Protein AF-A0A9Q3YVF1-F1 (afdb_monomer)

Radius of gyration: 18.0 Å; Cα contacts (8 Å, |Δi|>4): 227; chains: 1; bounding box: 47×36×44 Å

Structure (mmCIF, N/CA/C/O backbone):
data_AF-A0A9Q3YVF1-F1
#
_entry.id   AF-A0A9Q3YVF1-F1
#
loop_
_atom_site.group_PDB
_atom_site.id
_atom_site.type_symbol
_atom_site.label_atom_id
_atom_site.label_alt_id
_atom_site.label_comp_id
_atom_site.label_asym_id
_atom_site.label_entity_id
_atom_site.label_seq_id
_atom_site.pdbx_PDB_ins_code
_atom_site.Cartn_x
_atom_site.Cartn_y
_atom_site.Cartn_z
_atom_site.occupancy
_atom_site.B_iso_or_equiv
_atom_site.auth_seq_id
_atom_site.auth_comp_id
_atom_site.auth_asym_id
_atom_site.auth_atom_id
_atom_site.pdbx_PDB_model_num
ATOM 1 N N . MET A 1 1 ? -9.656 6.750 -13.464 1.00 47.88 1 MET A N 1
ATOM 2 C CA . MET A 1 1 ? -8.958 6.726 -12.159 1.00 47.88 1 MET A CA 1
ATOM 3 C C . MET A 1 1 ? -8.550 5.313 -11.719 1.00 47.88 1 MET A C 1
ATOM 5 O O . MET A 1 1 ? -7.384 5.134 -11.415 1.00 47.88 1 MET A O 1
ATOM 9 N N . LEU A 1 2 ? -9.418 4.290 -11.802 1.00 53.75 2 LEU A N 1
ATOM 10 C CA . LEU A 1 2 ? -9.109 2.882 -11.436 1.00 53.75 2 LEU A CA 1
ATOM 11 C C . LEU A 1 2 ? -7.993 2.180 -12.251 1.00 53.75 2 LEU A C 1
ATOM 13 O O . LEU A 1 2 ? -7.533 1.104 -11.882 1.00 53.75 2 LEU A O 1
ATOM 17 N N . LEU A 1 3 ? -7.571 2.750 -13.385 1.00 57.75 3 LEU A N 1
ATOM 18 C CA . LEU A 1 3 ? -6.577 2.145 -14.286 1.00 57.75 3 LEU A CA 1
ATOM 19 C C . LEU A 1 3 ? -5.124 2.506 -13.940 1.00 57.75 3 LEU A C 1
ATOM 21 O O . LEU A 1 3 ? -4.210 1.862 -14.460 1.00 57.75 3 LEU A O 1
ATOM 25 N N . CYS A 1 4 ? -4.912 3.530 -13.112 1.00 61.62 4 CYS A N 1
ATOM 26 C CA . CYS A 1 4 ? -3.592 4.087 -12.830 1.00 61.62 4 CYS A CA 1
ATOM 27 C C . CYS A 1 4 ? -3.058 3.589 -11.482 1.00 61.62 4 CYS A C 1
ATOM 29 O O . CYS A 1 4 ? -3.829 3.271 -10.578 1.00 61.62 4 CYS A O 1
ATOM 31 N N . CYS A 1 5 ? -1.732 3.536 -11.350 1.00 67.50 5 CYS A N 1
ATOM 32 C CA . CYS A 1 5 ? -1.112 3.442 -10.035 1.00 67.50 5 CYS A CA 1
ATOM 33 C C . CYS A 1 5 ? -1.395 4.723 -9.235 1.00 67.50 5 CYS A C 1
ATOM 35 O O . CYS A 1 5 ? -1.589 5.790 -9.821 1.00 67.50 5 CYS A O 1
ATOM 37 N N . THR A 1 6 ? -1.402 4.622 -7.911 1.00 64.69 6 THR A N 1
ATOM 38 C CA . THR A 1 6 ? -1.817 5.712 -7.007 1.00 64.69 6 THR A CA 1
ATOM 39 C C . THR A 1 6 ? -0.670 6.369 -6.245 1.00 64.69 6 THR A C 1
ATOM 41 O O . THR A 1 6 ? -0.909 7.067 -5.269 1.00 64.69 6 THR A O 1
ATOM 44 N N . GLY A 1 7 ? 0.567 6.227 -6.726 1.00 62.28 7 GLY A N 1
ATOM 45 C CA . GLY A 1 7 ? 1.550 7.288 -6.507 1.00 62.28 7 GLY A CA 1
ATOM 46 C C . GLY A 1 7 ? 2.804 6.994 -5.683 1.00 62.28 7 GLY A C 1
ATOM 47 O O . GLY A 1 7 ? 3.672 7.856 -5.608 1.00 62.28 7 GLY A O 1
ATOM 48 N N . ASP A 1 8 ? 3.005 5.797 -5.127 1.00 75.38 8 ASP A N 1
ATOM 49 C CA . ASP A 1 8 ? 4.320 5.503 -4.534 1.00 75.38 8 ASP A CA 1
ATOM 50 C C . ASP A 1 8 ? 5.350 5.105 -5.614 1.00 75.38 8 ASP A C 1
ATOM 52 O O . ASP A 1 8 ? 5.113 4.214 -6.434 1.00 75.38 8 ASP A O 1
ATOM 56 N N . THR A 1 9 ? 6.502 5.781 -5.603 1.00 89.62 9 THR A N 1
ATOM 57 C CA . THR A 1 9 ? 7.688 5.533 -6.446 1.00 89.62 9 THR A CA 1
ATOM 58 C C . THR A 1 9 ? 9.000 5.607 -5.640 1.00 89.62 9 THR A C 1
ATOM 60 O O . THR A 1 9 ? 10.093 5.740 -6.207 1.00 89.62 9 THR A O 1
ATOM 63 N N . LEU A 1 10 ? 8.920 5.554 -4.306 1.00 88.38 10 LEU A N 1
ATOM 64 C CA . LEU A 1 10 ? 10.061 5.676 -3.401 1.00 88.38 10 LEU A CA 1
ATOM 65 C C . LEU A 1 10 ? 11.006 4.480 -3.532 1.00 88.38 10 LEU A C 1
ATOM 67 O O . LEU A 1 10 ? 10.577 3.336 -3.603 1.00 88.38 10 LEU A O 1
ATOM 71 N N . ASP A 1 11 ? 12.308 4.739 -3.527 1.00 89.31 11 ASP A N 1
ATOM 72 C CA . ASP A 1 11 ? 13.338 3.700 -3.442 1.00 89.31 11 ASP A CA 1
ATOM 73 C C . ASP A 1 11 ? 14.102 3.850 -2.125 1.00 89.31 11 ASP A C 1
ATOM 75 O O . ASP A 1 11 ? 13.992 4.876 -1.447 1.00 89.31 11 ASP A O 1
ATOM 79 N N . SER A 1 12 ? 14.910 2.845 -1.784 1.00 89.25 12 SER A N 1
ATOM 80 C CA . SER A 1 12 ? 15.945 2.975 -0.753 1.00 89.25 12 SER A CA 1
ATOM 81 C C . SER A 1 12 ? 16.766 4.261 -0.966 1.00 89.25 12 SER A C 1
ATOM 83 O O . SER A 1 12 ? 17.133 4.548 -2.108 1.00 89.25 12 SER A O 1
ATOM 85 N N . PRO A 1 13 ? 17.075 5.036 0.090 1.00 90.81 13 PRO A N 1
ATOM 86 C CA . PRO A 1 13 ? 16.869 4.735 1.515 1.00 90.81 13 PRO A CA 1
ATOM 87 C C . PRO A 1 13 ? 15.469 5.074 2.058 1.00 90.81 13 PRO A C 1
ATOM 89 O O . PRO A 1 13 ? 15.162 4.747 3.198 1.00 90.81 13 PRO A O 1
ATOM 92 N N . ASN A 1 14 ? 14.596 5.685 1.255 1.00 88.38 14 ASN A N 1
ATOM 93 C CA . ASN A 1 14 ? 13.282 6.174 1.697 1.00 88.38 14 ASN A CA 1
ATOM 94 C C . ASN A 1 14 ? 12.184 5.095 1.683 1.00 88.38 14 ASN A C 1
ATOM 96 O O . ASN A 1 14 ? 11.026 5.386 1.977 1.00 88.38 14 ASN A O 1
ATOM 100 N N . ARG A 1 15 ? 12.533 3.849 1.343 1.00 89.06 15 ARG A N 1
ATOM 101 C CA . ARG A 1 15 ? 11.631 2.694 1.343 1.00 89.06 15 ARG A CA 1
ATOM 102 C C . ARG A 1 15 ? 12.297 1.484 1.992 1.00 89.06 15 ARG A C 1
ATOM 104 O O . ARG A 1 15 ? 13.342 1.024 1.539 1.00 89.06 15 ARG A O 1
ATOM 111 N N . ASN A 1 16 ? 11.628 0.926 3.000 1.00 91.38 16 ASN A N 1
ATOM 112 C CA . ASN A 1 16 ? 12.048 -0.301 3.684 1.00 91.38 16 ASN A CA 1
ATOM 113 C C . ASN A 1 16 ? 11.287 -1.549 3.212 1.00 91.38 16 ASN A C 1
ATOM 115 O O . ASN A 1 16 ? 11.798 -2.662 3.340 1.00 91.38 16 ASN A O 1
ATOM 119 N N . ALA A 1 17 ? 10.085 -1.369 2.664 1.00 92.00 17 ALA A N 1
ATOM 120 C CA . ALA A 1 17 ? 9.252 -2.448 2.155 1.00 92.00 17 ALA A CA 1
ATOM 121 C C . ALA A 1 17 ? 9.786 -3.008 0.828 1.00 92.00 17 ALA A C 1
ATOM 123 O O . ALA A 1 17 ? 10.310 -2.272 -0.014 1.00 92.00 17 ALA A O 1
ATOM 124 N N . PHE A 1 18 ? 9.599 -4.311 0.610 1.00 94.62 18 PHE A N 1
ATOM 125 C CA . PHE A 1 18 ? 9.916 -4.934 -0.675 1.00 94.62 18 PHE A CA 1
ATOM 126 C C . PHE A 1 18 ? 9.092 -4.302 -1.816 1.00 94.62 18 PHE A C 1
ATOM 128 O O . PHE A 1 18 ? 7.950 -3.906 -1.596 1.00 94.62 18 PHE A O 1
ATOM 135 N N . PRO A 1 19 ? 9.621 -4.234 -3.046 1.00 95.81 19 PRO A N 1
ATOM 136 C CA . PRO A 1 19 ? 11.047 -4.223 -3.357 1.00 95.81 19 PRO A CA 1
ATOM 137 C C . PRO A 1 19 ? 11.630 -2.846 -3.007 1.00 95.81 19 PRO A C 1
ATOM 139 O O . PRO A 1 19 ? 11.033 -1.827 -3.331 1.00 95.81 19 PRO A O 1
ATOM 142 N N . LYS A 1 20 ? 12.799 -2.760 -2.386 1.00 95.88 20 LYS A N 1
ATOM 143 C CA . LYS A 1 20 ? 13.466 -1.490 -2.057 1.00 95.88 20 LYS A CA 1
ATOM 144 C C . LYS A 1 20 ? 14.072 -0.814 -3.286 1.00 95.88 20 LYS A C 1
ATOM 146 O O . LYS A 1 20 ? 14.233 0.403 -3.301 1.00 95.88 20 LYS A O 1
ATOM 151 N N . THR A 1 21 ? 14.409 -1.597 -4.311 1.00 96.00 21 THR A N 1
ATOM 152 C CA . THR A 1 21 ? 15.006 -1.140 -5.576 1.00 96.00 21 THR A CA 1
ATOM 153 C C . THR A 1 21 ? 14.474 -1.953 -6.759 1.00 96.00 21 THR A C 1
ATOM 155 O O . THR A 1 21 ? 13.883 -3.019 -6.577 1.00 96.00 21 THR A O 1
ATOM 158 N N . LYS A 1 22 ? 14.723 -1.488 -7.992 1.00 96.75 22 LYS A N 1
ATOM 159 C CA . LYS A 1 22 ? 14.475 -2.281 -9.209 1.00 96.75 22 LYS A CA 1
ATOM 160 C C . LYS A 1 22 ? 15.229 -3.610 -9.180 1.00 96.75 22 LYS A C 1
ATOM 162 O O . LYS A 1 22 ? 14.641 -4.634 -9.497 1.00 96.75 22 LYS A O 1
ATOM 167 N N . THR A 1 23 ? 16.503 -3.601 -8.793 1.00 97.69 23 THR A N 1
ATOM 168 C CA . THR A 1 23 ? 17.335 -4.812 -8.748 1.00 97.69 23 THR A CA 1
ATOM 169 C C . THR A 1 23 ? 16.727 -5.876 -7.839 1.00 97.69 23 THR A C 1
ATOM 171 O O . THR A 1 23 ? 16.646 -7.034 -8.233 1.00 97.69 23 THR A O 1
ATOM 174 N N . GLU A 1 24 ? 16.220 -5.481 -6.666 1.00 97.50 24 GLU A N 1
ATOM 175 C CA . GLU A 1 24 ? 15.548 -6.419 -5.762 1.00 97.50 24 GLU A CA 1
ATOM 176 C C . GLU A 1 24 ? 14.274 -6.997 -6.390 1.00 97.50 24 GLU A C 1
ATOM 178 O O . GLU A 1 24 ? 14.051 -8.203 -6.306 1.00 97.50 24 GLU A O 1
ATOM 183 N N . LEU A 1 25 ? 13.472 -6.174 -7.080 1.00 97.81 25 LEU A N 1
ATOM 184 C CA . LEU A 1 25 ? 12.301 -6.674 -7.802 1.00 97.81 25 LEU A CA 1
ATOM 185 C C . LEU A 1 25 ? 12.706 -7.689 -8.873 1.00 97.81 25 LEU A C 1
ATOM 187 O O . LEU A 1 25 ? 12.145 -8.775 -8.905 1.00 97.81 25 LEU A O 1
ATOM 191 N N . LEU A 1 26 ? 13.691 -7.360 -9.714 1.00 98.25 26 LEU A N 1
ATOM 192 C CA . LEU A 1 26 ? 14.139 -8.224 -10.811 1.00 98.25 26 LEU A CA 1
ATOM 193 C C . LEU A 1 26 ? 14.727 -9.558 -10.333 1.00 98.25 26 LEU A C 1
ATOM 195 O O . LEU A 1 26 ? 14.666 -10.536 -11.070 1.00 98.25 26 LEU A O 1
ATOM 199 N N . SER A 1 27 ? 15.269 -9.603 -9.114 1.00 97.88 27 SER A N 1
ATOM 200 C CA . SER A 1 27 ? 15.778 -10.836 -8.500 1.00 97.88 27 SER A CA 1
ATOM 201 C C . SER A 1 27 ? 14.678 -11.784 -8.001 1.00 97.88 27 SER A C 1
ATOM 203 O O . SER A 1 27 ? 14.955 -12.944 -7.705 1.00 97.88 27 SER A O 1
ATOM 205 N N . TYR A 1 28 ? 13.434 -11.308 -7.896 1.00 97.69 28 TYR A N 1
ATOM 206 C CA . TYR A 1 28 ? 12.301 -12.107 -7.438 1.00 97.69 28 TYR A CA 1
ATOM 207 C C . TYR A 1 28 ? 11.631 -12.841 -8.615 1.00 97.69 28 TYR A C 1
ATOM 209 O O . TYR A 1 28 ? 11.608 -12.303 -9.729 1.00 97.69 28 TYR A O 1
ATOM 217 N N . PRO A 1 29 ? 11.046 -14.041 -8.411 1.00 98.25 29 PRO A N 1
ATOM 218 C C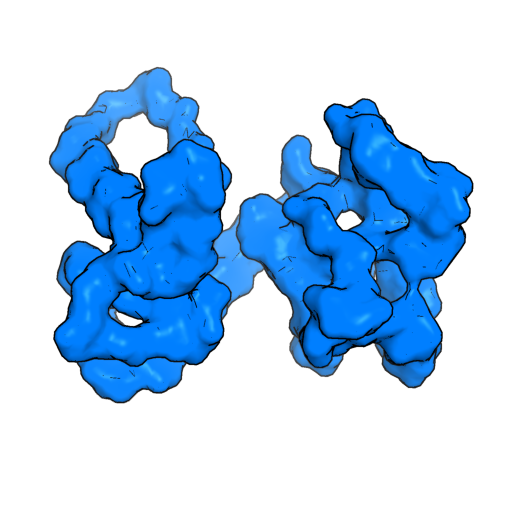A . PRO A 1 29 ? 10.273 -14.721 -9.447 1.00 98.25 29 PRO A CA 1
ATOM 219 C C . PRO A 1 29 ? 9.238 -13.797 -10.096 1.00 98.25 29 PRO A C 1
ATOM 221 O O . PRO A 1 29 ? 8.522 -13.070 -9.410 1.00 98.25 29 PRO A O 1
ATOM 224 N N . GLN A 1 30 ? 9.188 -13.800 -11.432 1.00 98.31 30 GLN A N 1
ATOM 225 C CA . GLN A 1 30 ? 8.309 -12.932 -12.237 1.00 98.31 30 GLN A CA 1
ATOM 226 C C . GLN A 1 30 ? 8.547 -11.420 -12.034 1.00 98.31 30 GLN A C 1
ATOM 228 O O . GLN A 1 30 ? 7.764 -10.582 -12.480 1.00 98.31 30 GLN A O 1
ATOM 233 N N . GLY A 1 31 ? 9.672 -11.046 -11.420 1.00 98.06 31 GLY A N 1
ATOM 234 C CA . GLY A 1 31 ? 10.045 -9.667 -11.136 1.00 98.06 31 GLY A CA 1
ATOM 235 C C . GLY A 1 31 ? 10.223 -8.801 -12.378 1.00 98.06 31 GLY A C 1
ATOM 236 O O . GLY A 1 31 ? 9.839 -7.633 -12.377 1.00 98.06 31 GLY A O 1
ATOM 237 N N . ASN A 1 32 ? 10.750 -9.372 -13.465 1.00 98.31 32 ASN A N 1
ATOM 238 C CA . ASN A 1 32 ? 10.874 -8.663 -14.739 1.00 98.31 32 ASN A CA 1
ATOM 239 C C . ASN A 1 32 ? 9.505 -8.289 -15.328 1.00 98.31 32 ASN A C 1
ATOM 241 O O . ASN A 1 32 ? 9.291 -7.143 -15.718 1.00 98.31 32 ASN A O 1
ATOM 245 N N . GLU A 1 33 ? 8.560 -9.231 -15.336 1.00 98.31 33 GLU A N 1
ATOM 246 C CA . GLU A 1 33 ? 7.187 -8.988 -15.793 1.00 98.31 33 GLU A CA 1
ATOM 247 C C . GLU A 1 33 ? 6.511 -7.914 -14.932 1.00 98.31 33 GLU A C 1
ATOM 249 O O . GLU A 1 33 ? 5.954 -6.940 -15.448 1.00 98.31 33 GLU A O 1
ATOM 254 N N . MET A 1 34 ? 6.651 -8.033 -13.611 1.00 97.19 34 MET A N 1
ATOM 255 C CA . MET A 1 34 ? 6.124 -7.052 -12.672 1.00 97.19 34 MET A CA 1
ATOM 256 C C . MET A 1 34 ? 6.741 -5.663 -12.875 1.00 97.19 34 MET A C 1
ATOM 258 O O . MET A 1 34 ? 6.024 -4.664 -12.853 1.00 97.19 34 MET A O 1
ATOM 262 N N . PHE A 1 35 ? 8.048 -5.569 -13.127 1.00 97.44 35 PHE A N 1
ATOM 263 C CA . PHE A 1 35 ? 8.705 -4.293 -13.405 1.00 97.44 35 PHE A CA 1
ATOM 264 C C . PHE A 1 35 ? 8.127 -3.620 -14.656 1.00 97.44 35 PHE A C 1
ATOM 266 O O . PHE A 1 35 ? 7.834 -2.425 -14.618 1.00 97.44 35 PHE A O 1
ATOM 273 N N . LEU A 1 36 ? 7.904 -4.367 -15.742 1.00 97.19 36 LEU A N 1
ATOM 274 C CA . LEU A 1 36 ? 7.305 -3.827 -16.968 1.00 97.19 36 LEU A CA 1
ATOM 275 C C . LEU A 1 36 ? 5.888 -3.297 -16.717 1.00 97.19 36 LEU A C 1
ATOM 277 O O . LEU A 1 36 ? 5.555 -2.184 -17.131 1.00 97.19 36 LEU A O 1
ATOM 281 N N . ILE A 1 37 ? 5.078 -4.054 -15.976 1.00 95.19 37 ILE A N 1
ATOM 282 C CA . ILE A 1 37 ? 3.732 -3.645 -15.566 1.00 95.19 37 ILE A CA 1
ATOM 283 C C . ILE A 1 37 ? 3.777 -2.361 -14.725 1.00 95.19 37 ILE A C 1
ATOM 285 O O . ILE A 1 37 ? 3.039 -1.411 -14.995 1.00 95.19 37 ILE A O 1
ATOM 289 N N . ALA A 1 38 ? 4.663 -2.312 -13.732 1.00 94.56 38 ALA A N 1
ATOM 290 C CA . ALA A 1 38 ? 4.825 -1.183 -12.825 1.00 94.56 38 ALA A CA 1
ATOM 291 C C . ALA A 1 38 ? 5.333 0.081 -13.534 1.00 94.56 38 ALA A C 1
ATOM 293 O O . ALA A 1 38 ? 4.944 1.207 -13.205 1.00 94.56 38 ALA A O 1
ATOM 294 N N . ARG A 1 39 ? 6.209 -0.104 -14.523 1.00 95.19 39 ARG A N 1
ATOM 295 C CA . ARG A 1 39 ? 6.770 0.960 -15.352 1.00 95.19 39 ARG A CA 1
ATOM 296 C C . ARG A 1 39 ? 5.727 1.541 -16.302 1.00 95.19 39 ARG A C 1
ATOM 298 O O . ARG A 1 39 ? 5.643 2.759 -16.446 1.00 95.19 39 ARG A O 1
ATOM 305 N N . GLU A 1 40 ? 4.898 0.691 -16.897 1.00 93.56 40 GLU A N 1
ATOM 306 C CA . GLU A 1 40 ? 3.766 1.119 -17.720 1.00 93.56 40 GLU A CA 1
ATOM 307 C C . GLU A 1 40 ? 2.691 1.820 -16.874 1.00 93.56 40 GLU A C 1
ATOM 309 O O . GLU A 1 40 ? 2.100 2.810 -17.303 1.00 93.56 40 GLU A O 1
ATOM 314 N N . ALA A 1 41 ? 2.460 1.379 -15.636 1.00 91.94 41 ALA A N 1
ATOM 315 C CA . ALA A 1 41 ? 1.572 2.088 -14.719 1.00 91.94 41 ALA A CA 1
ATOM 316 C C . ALA A 1 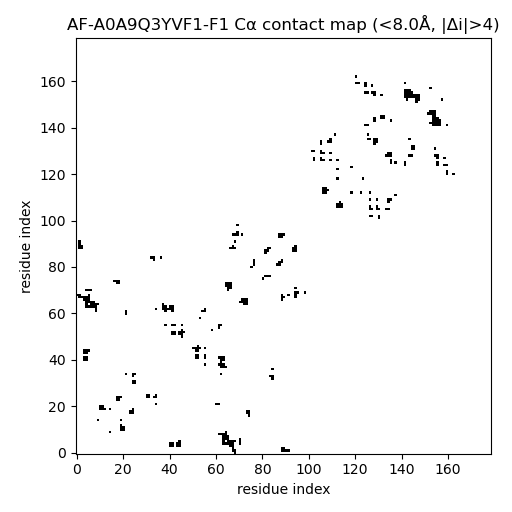41 ? 2.079 3.516 -14.421 1.00 91.94 41 ALA A C 1
ATOM 318 O O . ALA A 1 41 ? 1.283 4.457 -14.444 1.00 91.94 41 ALA A O 1
ATOM 319 N N . LEU A 1 42 ? 3.398 3.688 -14.248 1.00 92.69 42 LEU A N 1
ATOM 320 C CA . LEU A 1 42 ? 4.035 4.996 -14.037 1.00 92.69 42 LEU A CA 1
ATOM 321 C C . LEU A 1 42 ? 3.872 5.916 -15.248 1.00 92.69 42 LEU A C 1
ATOM 323 O O . LEU A 1 42 ? 3.496 7.079 -15.109 1.00 92.69 42 LEU A O 1
ATOM 327 N N . LYS A 1 43 ? 4.075 5.372 -16.450 1.00 92.56 43 LYS A N 1
ATOM 328 C CA . LYS A 1 43 ? 3.807 6.083 -17.703 1.00 92.56 43 LYS A CA 1
ATOM 329 C C . LYS A 1 43 ? 2.364 6.585 -17.774 1.00 92.56 43 LYS A C 1
ATOM 331 O O . LYS A 1 43 ? 2.113 7.713 -18.190 1.00 92.56 43 LYS A O 1
ATOM 336 N N . ASN A 1 44 ? 1.407 5.745 -17.380 1.00 89.94 44 ASN A N 1
ATOM 337 C CA . ASN A 1 44 ? -0.016 6.053 -17.492 1.00 89.94 44 ASN A CA 1
ATOM 338 C C . ASN A 1 44 ? -0.485 7.120 -16.500 1.00 89.94 44 ASN A C 1
ATOM 340 O O . ASN A 1 44 ? -1.283 7.971 -16.891 1.00 89.94 44 ASN A O 1
ATOM 344 N N . VAL A 1 45 ? 0.017 7.127 -15.261 1.00 87.50 45 VAL A N 1
ATOM 345 C CA . VAL A 1 45 ? -0.276 8.228 -14.325 1.00 87.50 45 VAL A CA 1
ATOM 346 C C . VAL A 1 45 ? 0.401 9.533 -14.765 1.00 87.50 45 VAL A C 1
ATOM 348 O O . VAL A 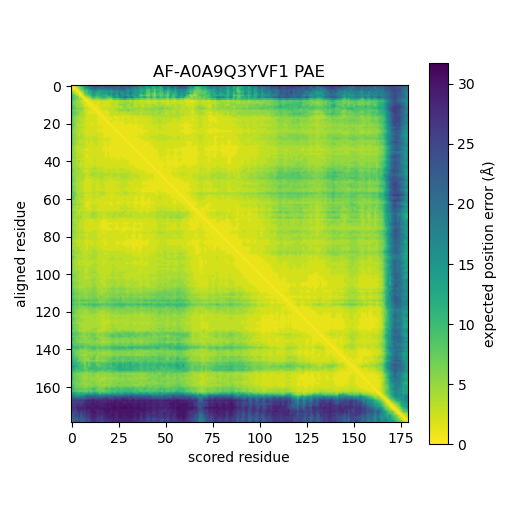1 45 ? -0.199 10.598 -14.644 1.00 87.50 45 VAL A O 1
ATOM 351 N N . GLY A 1 46 ? 1.569 9.452 -15.416 1.00 89.75 46 GLY A N 1
ATOM 352 C CA . GLY A 1 46 ? 2.259 10.602 -16.013 1.00 89.75 46 GLY A CA 1
ATOM 353 C C . GLY A 1 46 ? 1.472 11.344 -17.104 1.00 89.75 46 GLY A C 1
ATOM 354 O O . GLY A 1 46 ? 1.841 12.451 -17.480 1.00 89.75 46 GLY A O 1
ATOM 355 N N . LYS A 1 47 ? 0.365 10.778 -17.604 1.00 89.50 47 LYS A N 1
ATOM 356 C CA . LYS A 1 4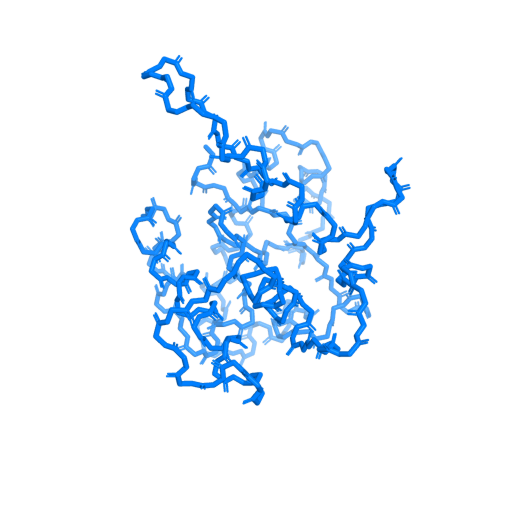7 ? -0.571 11.486 -18.499 1.00 89.50 47 LYS A CA 1
ATOM 357 C C . LYS A 1 47 ? -1.348 12.598 -17.786 1.00 89.50 47 LYS A C 1
ATOM 359 O O . LYS A 1 47 ? -1.823 13.510 -18.450 1.00 89.50 47 LYS A O 1
ATOM 364 N N . TRP A 1 48 ? -1.489 12.502 -16.465 1.00 88.62 48 TRP A N 1
ATOM 365 C CA . TRP A 1 48 ? -2.310 13.398 -15.644 1.00 88.62 48 TRP A CA 1
ATOM 366 C C . TRP A 1 48 ? -1.487 14.209 -14.643 1.00 88.62 48 TRP A C 1
ATOM 368 O O . TRP A 1 48 ? -1.957 15.234 -14.164 1.00 88.62 48 TRP A O 1
ATOM 378 N N . ASP A 1 49 ? -0.268 13.763 -14.337 1.00 87.81 49 ASP A N 1
ATOM 379 C CA . ASP A 1 49 ? 0.605 14.403 -13.360 1.00 87.81 49 ASP A CA 1
ATOM 380 C C . ASP A 1 49 ? 2.033 14.534 -13.914 1.00 87.81 49 ASP A C 1
ATOM 382 O O . ASP A 1 49 ? 2.713 13.551 -14.240 1.00 87.81 49 ASP A O 1
ATOM 386 N N . SER A 1 50 ? 2.489 15.783 -14.026 1.00 92.06 50 SER A N 1
ATOM 387 C CA . SER A 1 50 ? 3.787 16.137 -14.602 1.00 92.06 50 SER A CA 1
ATOM 388 C C . SER A 1 50 ? 4.969 15.623 -13.776 1.00 92.06 50 SER A C 1
ATOM 390 O O . SER A 1 50 ? 6.015 15.321 -14.354 1.00 92.06 50 SER A O 1
ATOM 392 N N . THR A 1 51 ? 4.810 15.446 -12.462 1.00 90.88 51 THR A N 1
ATOM 393 C CA . THR A 1 51 ? 5.837 14.879 -11.578 1.00 90.88 51 THR A CA 1
ATOM 394 C C . THR A 1 51 ? 6.099 13.427 -11.953 1.00 90.88 51 THR A C 1
ATOM 396 O O . THR A 1 51 ? 7.244 13.039 -12.198 1.00 90.88 51 THR A O 1
ATOM 399 N N . TYR A 1 52 ? 5.043 12.622 -12.095 1.00 91.12 52 TYR A N 1
ATOM 400 C CA . TYR A 1 52 ? 5.197 11.227 -12.517 1.00 91.12 52 TYR A CA 1
ATOM 401 C C . TYR A 1 52 ? 5.661 11.109 -13.961 1.00 91.12 52 TYR A C 1
ATOM 403 O O . TYR A 1 52 ? 6.445 10.210 -14.270 1.00 91.12 52 TYR A O 1
ATOM 411 N N . LYS A 1 53 ? 5.240 12.028 -14.839 1.00 93.50 53 LYS A N 1
ATOM 412 C CA . LYS A 1 53 ? 5.760 12.087 -16.207 1.00 93.50 53 LYS A CA 1
ATOM 413 C C . LYS A 1 53 ? 7.276 12.270 -16.209 1.00 93.50 53 LYS A C 1
ATOM 415 O O . LYS A 1 53 ? 7.980 11.513 -16.866 1.00 93.50 53 LYS A O 1
ATOM 420 N N . GLN A 1 54 ? 7.788 13.227 -15.435 1.00 95.69 54 GLN A N 1
ATOM 421 C CA . GLN A 1 54 ? 9.227 13.464 -15.328 1.00 95.69 54 GLN A CA 1
ATOM 422 C C . GLN A 1 54 ? 9.963 12.270 -14.714 1.00 95.69 54 GLN A C 1
ATOM 424 O O . GLN A 1 54 ? 11.040 11.915 -15.192 1.00 95.69 54 GLN A O 1
ATOM 429 N N . LEU A 1 55 ? 9.389 11.622 -13.693 1.00 93.75 55 LEU A N 1
ATOM 430 C CA . LEU A 1 55 ? 9.944 10.389 -13.127 1.00 93.75 55 LEU A CA 1
ATOM 431 C C . LEU A 1 55 ? 10.005 9.264 -14.165 1.00 93.75 55 LEU A C 1
ATOM 433 O O . LEU A 1 55 ? 10.990 8.526 -14.206 1.00 93.75 55 LEU A O 1
ATOM 437 N N . TYR A 1 56 ? 8.981 9.138 -15.011 1.00 94.50 56 TYR A N 1
ATOM 438 C CA . TYR A 1 56 ? 9.009 8.212 -16.131 1.00 94.50 56 TYR A CA 1
ATOM 439 C C . TYR A 1 56 ? 10.116 8.594 -17.120 1.00 94.50 56 TYR A C 1
ATOM 441 O O . TYR A 1 56 ? 11.029 7.808 -17.331 1.00 94.50 56 TYR A O 1
ATOM 449 N N . ASP A 1 57 ? 10.109 9.803 -17.668 1.00 96.56 57 ASP A N 1
ATOM 450 C CA . ASP A 1 57 ? 11.025 10.181 -18.750 1.00 96.56 57 ASP A CA 1
ATOM 451 C C . ASP A 1 57 ? 12.506 10.157 -18.326 1.00 96.56 57 ASP A C 1
ATOM 453 O O . ASP A 1 57 ? 13.360 9.711 -19.088 1.00 96.56 57 ASP A O 1
ATOM 457 N N . LYS A 1 58 ? 12.822 10.621 -17.108 1.00 97.00 58 LYS A N 1
ATOM 458 C CA . LYS A 1 58 ? 14.211 10.847 -16.668 1.00 97.00 58 LYS A CA 1
ATOM 459 C C . LYS A 1 58 ? 14.828 9.673 -15.913 1.00 97.00 58 LYS A C 1
ATOM 461 O O . LYS A 1 58 ? 16.046 9.540 -15.897 1.00 97.00 58 LYS A O 1
ATOM 466 N N . ASN A 1 59 ? 14.013 8.827 -15.277 1.00 95.75 59 ASN A N 1
ATOM 467 C CA . ASN A 1 59 ? 14.511 7.781 -14.382 1.00 95.75 59 ASN A CA 1
ATOM 468 C C . ASN A 1 59 ? 14.047 6.385 -14.833 1.00 95.75 59 ASN A C 1
ATOM 470 O O . ASN A 1 59 ? 12.972 5.931 -14.425 1.00 95.75 59 ASN A O 1
ATOM 474 N N . PRO A 1 60 ? 14.857 5.639 -15.612 1.00 95.56 60 PRO A N 1
ATOM 475 C CA . PRO A 1 60 ? 14.485 4.316 -16.129 1.00 95.56 60 PRO A CA 1
ATOM 476 C C . PRO A 1 60 ? 14.322 3.248 -15.043 1.00 95.56 60 PRO A C 1
ATOM 478 O O . PRO A 1 60 ? 13.731 2.198 -15.292 1.00 95.56 60 PRO A O 1
ATOM 481 N N . ASN A 1 61 ? 14.830 3.507 -13.838 1.00 95.56 61 ASN A N 1
ATOM 482 C CA . ASN A 1 61 ? 14.711 2.607 -12.696 1.00 95.56 61 ASN A CA 1
ATOM 483 C C . ASN A 1 61 ? 13.491 2.894 -11.815 1.00 95.56 61 ASN A C 1
ATOM 485 O O . ASN A 1 61 ? 13.222 2.100 -10.921 1.00 95.56 61 ASN A O 1
ATOM 489 N N . LYS A 1 62 ? 12.745 3.980 -12.066 1.00 94.69 62 LYS A N 1
ATOM 490 C CA . LYS A 1 62 ? 11.526 4.314 -11.318 1.00 94.69 62 LYS A CA 1
ATOM 491 C C . LYS A 1 62 ? 10.314 3.570 -11.867 1.00 94.69 62 LYS A C 1
ATOM 493 O O . LYS A 1 62 ? 10.138 3.457 -13.080 1.00 94.69 62 LYS A O 1
ATOM 498 N N . PHE A 1 63 ? 9.458 3.096 -10.973 1.00 94.94 63 PHE A N 1
ATOM 499 C CA . PHE A 1 63 ? 8.230 2.367 -11.290 1.00 94.94 63 PHE A CA 1
ATOM 500 C C . PHE A 1 63 ? 7.205 2.549 -10.165 1.00 94.94 63 PHE A C 1
ATOM 502 O O . PHE A 1 63 ? 7.574 2.950 -9.061 1.00 94.94 63 PHE A O 1
ATOM 509 N N . CYS A 1 64 ? 5.925 2.285 -10.444 1.00 93.25 64 CYS A N 1
ATOM 510 C CA . CYS A 1 64 ? 4.885 2.414 -9.425 1.00 93.25 64 CYS A CA 1
ATOM 511 C C . CYS A 1 64 ? 4.881 1.264 -8.422 1.00 93.25 64 CYS A C 1
ATOM 513 O O . CYS A 1 64 ? 5.158 0.108 -8.753 1.00 93.25 64 CYS A O 1
ATOM 515 N N . ARG A 1 65 ? 4.472 1.590 -7.198 1.00 92.62 65 ARG A N 1
ATOM 516 C CA . ARG A 1 65 ? 4.455 0.667 -6.063 1.00 92.62 65 ARG A CA 1
ATOM 517 C C . ARG A 1 65 ? 3.074 0.512 -5.431 1.00 92.62 65 ARG A C 1
ATOM 519 O O . ARG A 1 65 ? 2.822 -0.539 -4.870 1.00 92.62 65 ARG A O 1
ATOM 526 N N . GLY A 1 66 ? 2.175 1.484 -5.579 1.00 90.94 66 GLY A N 1
ATOM 527 C CA . GLY A 1 66 ? 0.781 1.390 -5.119 1.00 90.94 66 GLY A CA 1
ATOM 528 C C . GLY A 1 66 ? -0.204 1.164 -6.267 1.00 90.94 66 GLY A C 1
ATOM 529 O O . GLY A 1 66 ? -0.110 1.837 -7.299 1.00 90.94 66 GLY A O 1
ATOM 530 N N . TYR A 1 67 ? -1.149 0.238 -6.093 1.00 89.75 67 TYR A N 1
ATOM 531 C CA . TYR A 1 67 ? -2.088 -0.184 -7.138 1.00 89.75 67 TYR A CA 1
ATOM 532 C C . TYR A 1 67 ? -3.549 -0.106 -6.683 1.00 89.75 67 TYR A C 1
ATOM 534 O O . TYR A 1 67 ? -3.893 -0.501 -5.571 1.00 89.75 67 TYR A O 1
ATOM 542 N N . GLY A 1 68 ? -4.425 0.353 -7.582 1.00 86.75 68 GLY A N 1
ATOM 543 C CA . GLY A 1 68 ? -5.867 0.426 -7.336 1.00 86.75 68 GLY A CA 1
ATOM 544 C C . GLY A 1 68 ? -6.274 1.577 -6.424 1.00 86.75 68 GLY A C 1
ATOM 545 O O . GLY A 1 68 ? -5.442 2.316 -5.911 1.00 86.75 68 GLY A O 1
ATOM 546 N N . ILE A 1 69 ? -7.582 1.729 -6.218 1.00 84.56 69 ILE A N 1
ATOM 547 C CA . ILE A 1 69 ? -8.154 2.871 -5.485 1.00 84.56 69 ILE A CA 1
ATOM 548 C C . ILE A 1 69 ? -7.696 2.958 -4.018 1.00 84.56 69 ILE A C 1
ATOM 550 O O . ILE A 1 69 ? -7.634 4.051 -3.469 1.00 84.56 69 ILE A O 1
ATOM 554 N N . PHE A 1 70 ? -7.318 1.830 -3.410 1.00 85.69 70 PHE A N 1
ATOM 555 C CA . PHE A 1 70 ? -6.865 1.758 -2.015 1.00 85.69 70 PHE A CA 1
ATOM 556 C C . PHE A 1 70 ? -5.341 1.641 -1.866 1.00 85.69 70 PHE A C 1
ATOM 558 O O . PHE A 1 70 ? -4.857 1.356 -0.778 1.00 85.69 70 PHE A O 1
ATOM 565 N N . GLN A 1 71 ? -4.586 1.882 -2.944 1.00 86.56 71 GLN A N 1
ATOM 566 C CA . GLN A 1 71 ? -3.120 1.874 -2.953 1.00 86.56 71 GLN A CA 1
ATOM 567 C C . GLN A 1 71 ? -2.475 0.575 -2.435 1.00 86.56 71 GLN A C 1
ATOM 569 O O . GLN A 1 71 ? -1.519 0.622 -1.665 1.00 86.56 71 GLN A O 1
ATOM 574 N N . TYR A 1 72 ? -2.955 -0.589 -2.878 1.00 90.31 72 TYR A N 1
ATOM 575 C CA . TYR A 1 72 ? -2.388 -1.870 -2.456 1.00 90.31 72 TYR A CA 1
ATOM 576 C C . TYR A 1 72 ? -0.903 -1.959 -2.847 1.00 90.31 72 TYR A C 1
ATOM 578 O O . TYR A 1 72 ? -0.555 -1.857 -4.030 1.00 90.31 72 TYR A O 1
ATOM 586 N N . ASP A 1 73 ? -0.028 -2.074 -1.844 1.00 92.25 73 ASP A N 1
ATOM 587 C CA . ASP A 1 73 ? 1.415 -1.880 -2.001 1.00 92.25 73 ASP A CA 1
ATOM 588 C C . ASP A 1 73 ? 2.117 -3.117 -2.592 1.00 92.25 73 ASP A C 1
ATOM 590 O O . ASP A 1 73 ? 1.824 -4.268 -2.258 1.00 92.25 73 ASP A O 1
ATOM 594 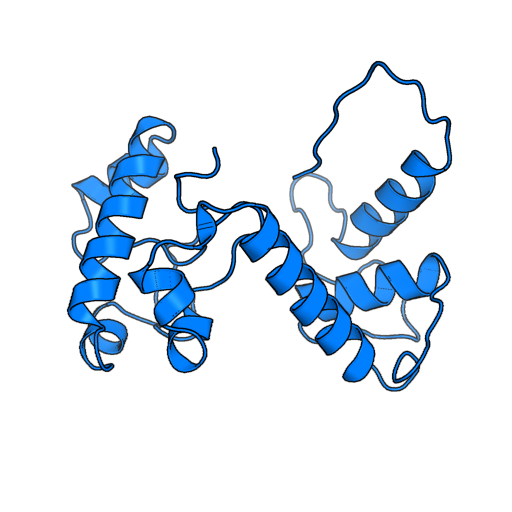N N . LEU A 1 74 ? 3.105 -2.881 -3.457 1.00 94.56 74 LEU A N 1
ATOM 595 C CA . LEU A 1 74 ? 3.873 -3.901 -4.170 1.00 94.56 74 LEU A CA 1
ATOM 596 C C . LEU A 1 74 ? 4.641 -4.861 -3.249 1.00 94.56 74 LEU A C 1
ATOM 598 O O . LEU A 1 74 ? 5.053 -5.932 -3.693 1.00 94.56 74 LEU A O 1
ATOM 602 N N . GLN A 1 75 ? 4.812 -4.543 -1.967 1.00 94.81 75 GLN A N 1
ATOM 603 C CA . GLN A 1 75 ? 5.341 -5.483 -0.979 1.00 94.81 75 GLN A CA 1
ATOM 604 C C . GLN A 1 75 ? 4.558 -6.798 -0.958 1.00 94.81 75 GLN A C 1
ATOM 606 O O . GLN A 1 75 ? 5.148 -7.862 -0.758 1.00 94.81 75 GLN A O 1
ATOM 611 N N . HIS A 1 76 ? 3.254 -6.738 -1.243 1.00 95.12 76 HIS A N 1
ATOM 612 C CA . HIS A 1 76 ? 2.377 -7.900 -1.294 1.00 95.12 76 HIS A CA 1
ATOM 613 C C . HIS A 1 76 ? 2.580 -8.757 -2.543 1.00 95.12 76 HIS A C 1
ATOM 615 O O . HIS A 1 76 ? 2.018 -9.844 -2.618 1.00 95.12 76 HIS A O 1
ATOM 621 N N . PHE A 1 77 ? 3.430 -8.355 -3.495 1.00 96.81 77 PHE A N 1
ATOM 622 C CA . PHE A 1 77 ? 3.793 -9.200 -4.636 1.00 96.81 77 PHE A CA 1
ATOM 623 C C . PHE A 1 77 ? 4.383 -10.547 -4.197 1.00 96.81 77 PHE A C 1
ATOM 625 O O . PHE A 1 77 ? 4.177 -11.555 -4.863 1.00 96.81 77 PHE A O 1
ATOM 632 N N . LYS A 1 78 ? 5.042 -10.585 -3.029 1.00 96.38 78 LYS A N 1
ATOM 633 C CA . LYS A 1 78 ? 5.576 -11.821 -2.439 1.00 96.38 78 LYS A CA 1
ATOM 634 C C . LYS A 1 78 ? 4.503 -12.839 -2.049 1.00 96.38 78 LYS A C 1
ATOM 636 O O . LYS A 1 78 ? 4.784 -14.030 -2.020 1.00 96.38 78 LYS A O 1
ATOM 641 N N . THR A 1 79 ? 3.301 -12.382 -1.703 1.00 95.88 79 THR A N 1
ATOM 642 C CA . THR A 1 79 ? 2.224 -13.236 -1.172 1.00 95.88 79 THR A CA 1
ATOM 643 C C . THR A 1 79 ? 0.995 -13.280 -2.073 1.00 95.88 79 THR A C 1
ATOM 645 O O . THR A 1 79 ? 0.176 -14.182 -1.947 1.00 95.88 79 THR A O 1
ATOM 648 N N . ASN A 1 80 ? 0.858 -12.325 -2.991 1.00 96.25 80 ASN A N 1
ATOM 649 C CA . ASN A 1 80 ? -0.263 -12.200 -3.910 1.00 96.25 80 ASN A CA 1
ATOM 650 C C . ASN A 1 80 ? 0.196 -11.685 -5.293 1.00 96.25 80 ASN A C 1
ATOM 652 O O . ASN A 1 80 ? -0.251 -10.629 -5.741 1.00 96.25 80 ASN A O 1
ATOM 656 N N . PRO A 1 81 ? 1.099 -12.395 -5.998 1.00 96.88 81 PRO A N 1
ATOM 657 C CA . PRO A 1 81 ? 1.633 -11.932 -7.282 1.00 96.88 81 PRO A CA 1
ATOM 658 C C . PRO A 1 81 ? 0.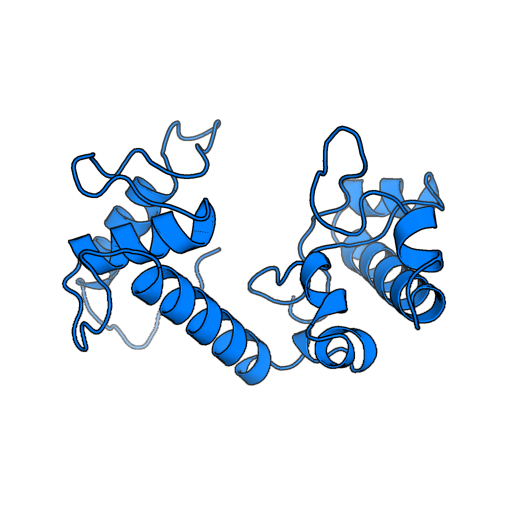549 -11.820 -8.361 1.00 96.88 81 PRO A C 1
ATOM 660 O O . PRO A 1 81 ? 0.563 -10.891 -9.167 1.00 96.88 81 PRO A O 1
ATOM 663 N N . ASN A 1 82 ? -0.441 -12.719 -8.343 1.00 96.56 82 ASN A N 1
ATOM 664 C CA . ASN A 1 82 ? -1.517 -12.755 -9.334 1.00 96.56 82 ASN A CA 1
ATOM 665 C C . ASN A 1 82 ? -2.362 -11.482 -9.356 1.00 96.56 82 ASN A C 1
ATOM 667 O O . ASN A 1 82 ? -2.758 -11.066 -10.445 1.00 96.56 82 ASN A O 1
ATOM 671 N N . TYR A 1 83 ? -2.592 -10.843 -8.203 1.00 94.69 83 TYR A N 1
ATOM 672 C CA . TYR A 1 83 ? -3.281 -9.554 -8.159 1.00 94.69 83 TYR A CA 1
ATOM 673 C C . TYR A 1 83 ? -2.597 -8.531 -9.068 1.00 94.69 83 TYR A C 1
ATOM 675 O O . TYR A 1 83 ? -3.255 -7.809 -9.823 1.00 94.69 83 TYR A O 1
ATOM 683 N N . PHE A 1 84 ? -1.263 -8.512 -9.046 1.00 94.88 84 PHE A N 1
ATOM 684 C CA . PHE A 1 84 ? -0.499 -7.554 -9.820 1.00 94.88 84 PHE A CA 1
ATOM 685 C C . PHE A 1 84 ? -0.341 -7.981 -11.285 1.00 94.88 84 PHE A C 1
ATOM 687 O O . PHE A 1 84 ? -0.627 -7.207 -12.198 1.00 94.88 84 PHE A O 1
ATOM 694 N N . LEU A 1 85 ? 0.057 -9.230 -11.534 1.00 96.88 85 LEU A N 1
ATOM 695 C CA . LEU A 1 85 ? 0.307 -9.719 -12.896 1.00 96.88 85 LEU A CA 1
ATOM 696 C C . LEU A 1 85 ? -0.965 -9.705 -13.753 1.00 96.88 85 LEU A C 1
ATOM 698 O O . LEU A 1 85 ? -0.939 -9.296 -14.913 1.00 96.88 85 LEU A O 1
ATOM 702 N N . LYS A 1 86 ? -2.112 -10.052 -13.155 1.00 96.00 86 LYS A N 1
ATOM 703 C CA . LYS A 1 86 ? -3.422 -10.031 -13.826 1.00 96.00 86 LYS A CA 1
ATOM 704 C C . LYS A 1 86 ? -4.104 -8.663 -13.782 1.00 96.00 86 LYS A C 1
ATOM 706 O O . LYS A 1 86 ? -5.215 -8.521 -14.289 1.00 96.00 86 LYS A O 1
ATOM 711 N N . LYS A 1 87 ? -3.449 -7.647 -13.210 1.00 93.81 87 LYS A N 1
ATOM 712 C CA . LYS A 1 87 ? -3.965 -6.275 -13.097 1.00 93.81 87 LYS A CA 1
ATOM 713 C C . LYS A 1 87 ? -5.330 -6.210 -12.397 1.00 93.81 87 LYS A C 1
ATOM 715 O O . LYS A 1 87 ? -6.191 -5.417 -12.783 1.00 93.81 87 LYS A O 1
ATOM 720 N N . GLU A 1 88 ? -5.532 -7.032 -11.365 1.00 93.94 88 GLU A N 1
ATOM 721 C CA . GLU A 1 88 ? -6.806 -7.141 -10.637 1.00 93.94 88 GLU A CA 1
ATOM 722 C C . GLU A 1 88 ? -7.192 -5.841 -9.916 1.00 93.94 88 GLU A C 1
ATOM 724 O O . GLU A 1 88 ? -8.365 -5.643 -9.613 1.00 93.94 88 GLU A O 1
ATOM 729 N N . TRP A 1 89 ? -6.258 -4.903 -9.724 1.00 90.94 89 TRP A N 1
ATOM 730 C CA . TRP A 1 89 ? -6.548 -3.562 -9.200 1.00 90.94 89 TRP A CA 1
ATOM 731 C C . TRP A 1 89 ? -7.514 -2.736 -10.063 1.00 90.94 89 TRP A C 1
ATOM 733 O O . TRP A 1 89 ? -8.000 -1.689 -9.638 1.00 90.94 89 TRP A O 1
ATOM 743 N N . ARG A 1 90 ? -7.786 -3.189 -11.292 1.00 89.75 90 ARG A N 1
ATOM 744 C CA . ARG A 1 90 ? -8.808 -2.614 -12.174 1.00 89.75 90 ARG A CA 1
ATOM 745 C C . ARG A 1 90 ? -10.226 -3.034 -11.784 1.00 89.75 90 ARG A C 1
ATOM 747 O O . ARG A 1 90 ? -11.181 -2.410 -12.234 1.00 89.75 90 ARG A O 1
ATOM 754 N N . ASN A 1 91 ? -10.364 -4.086 -10.981 1.00 91.25 91 ASN A N 1
ATOM 755 C CA . ASN A 1 91 ? -11.635 -4.579 -10.479 1.00 91.25 91 ASN A CA 1
ATOM 756 C C . ASN A 1 91 ? -11.887 -3.999 -9.077 1.00 91.25 91 ASN A C 1
ATOM 758 O O . ASN A 1 91 ? -11.142 -4.261 -8.130 1.00 91.25 91 ASN A O 1
ATOM 762 N N . PHE A 1 92 ? -12.954 -3.209 -8.949 1.00 88.62 92 PHE A N 1
ATOM 763 C CA . PHE A 1 92 ? -13.300 -2.542 -7.696 1.00 88.62 92 PHE A CA 1
ATOM 764 C C . PHE A 1 92 ? -13.631 -3.531 -6.572 1.00 88.62 92 PHE A C 1
ATOM 766 O O . PHE A 1 92 ? -13.139 -3.359 -5.461 1.00 88.62 92 PHE A O 1
ATOM 773 N N . GLU A 1 93 ? -14.394 -4.588 -6.854 1.00 91.62 93 GLU A N 1
ATOM 774 C CA . GLU A 1 93 ? -14.749 -5.608 -5.859 1.00 91.62 93 GLU A CA 1
ATOM 775 C C . GLU A 1 93 ? -13.503 -6.316 -5.322 1.00 91.62 93 GLU A C 1
ATOM 777 O O . GLU A 1 93 ? -13.374 -6.528 -4.118 1.00 91.62 93 GLU A O 1
ATOM 782 N N . LYS A 1 94 ? -12.532 -6.617 -6.194 1.00 92.25 94 LYS A N 1
ATOM 783 C CA . LYS A 1 94 ? -11.233 -7.176 -5.787 1.00 92.25 94 LYS A CA 1
ATOM 784 C C . LYS A 1 94 ? -10.472 -6.223 -4.867 1.00 92.25 94 LYS A C 1
ATOM 786 O O . LYS A 1 94 ? -9.934 -6.661 -3.854 1.00 92.25 94 LYS A O 1
ATOM 791 N N . CYS A 1 95 ? -10.453 -4.929 -5.192 1.00 91.25 95 CYS A N 1
ATOM 792 C CA . CYS A 1 95 ? -9.822 -3.910 -4.351 1.00 91.25 95 CYS A CA 1
ATOM 793 C C . CYS A 1 95 ? -10.509 -3.797 -2.987 1.00 91.25 95 CYS A C 1
ATOM 795 O O . CYS A 1 95 ? -9.834 -3.772 -1.962 1.00 91.25 95 CYS A O 1
ATOM 797 N N . LEU A 1 96 ? -11.842 -3.759 -2.975 1.00 91.00 96 LEU A N 1
ATOM 798 C CA . LEU A 1 96 ? -12.631 -3.664 -1.752 1.00 91.00 96 LEU A CA 1
ATOM 799 C C . LEU A 1 96 ? -12.423 -4.888 -0.858 1.00 91.00 96 LEU A C 1
ATOM 801 O O . LEU A 1 96 ? -12.197 -4.736 0.338 1.00 91.00 96 LEU A O 1
ATOM 805 N N . ASN A 1 97 ? -12.429 -6.089 -1.434 1.00 93.00 97 ASN A N 1
ATOM 806 C CA . ASN A 1 97 ? -12.198 -7.320 -0.685 1.00 93.00 97 ASN A CA 1
ATOM 807 C C . ASN A 1 97 ? -10.811 -7.347 -0.029 1.00 93.00 97 ASN A C 1
ATOM 809 O O . ASN A 1 97 ? -10.706 -7.736 1.132 1.00 93.00 97 ASN A O 1
ATOM 813 N N . LEU A 1 98 ? -9.760 -6.899 -0.727 1.00 92.62 98 LEU A N 1
ATOM 814 C CA . LEU A 1 98 ? -8.420 -6.796 -0.138 1.00 92.62 98 LEU A CA 1
ATOM 815 C C . LEU A 1 98 ? -8.370 -5.770 0.996 1.00 92.62 98 LEU A C 1
ATOM 817 O O . LEU A 1 98 ? -7.882 -6.097 2.075 1.00 92.62 98 LEU A O 1
ATOM 821 N N . LEU A 1 99 ? -8.946 -4.580 0.800 1.00 91.12 99 LEU A N 1
ATOM 822 C CA . LEU A 1 99 ? -9.030 -3.568 1.857 1.00 91.12 99 LEU A CA 1
ATOM 823 C C . LEU A 1 99 ? -9.729 -4.123 3.108 1.00 91.12 99 LEU A C 1
ATOM 825 O O . LEU A 1 99 ? -9.246 -3.947 4.227 1.00 91.12 99 LEU A O 1
ATOM 829 N N . LEU A 1 100 ? -10.861 -4.812 2.934 1.00 92.50 100 LEU A N 1
ATOM 830 C CA . LEU A 1 100 ? -11.591 -5.421 4.045 1.00 92.50 100 LEU A CA 1
ATOM 831 C C . LEU A 1 100 ? -10.743 -6.475 4.764 1.00 92.50 100 LEU A C 1
ATOM 833 O O . LEU A 1 100 ? -10.723 -6.496 5.993 1.00 92.50 100 LEU A O 1
ATOM 837 N N . GLN A 1 101 ? -10.001 -7.309 4.031 1.00 93.38 101 GLN A N 1
ATOM 838 C CA . GLN A 1 101 ? -9.079 -8.278 4.630 1.00 93.38 101 GLN A CA 1
ATOM 839 C C . GLN A 1 101 ? -7.965 -7.596 5.435 1.00 93.38 101 GLN A C 1
ATOM 841 O O . GLN A 1 101 ? -7.649 -8.050 6.535 1.00 93.38 101 GLN A O 1
ATOM 846 N N . GLU A 1 102 ? -7.401 -6.490 4.947 1.00 91.88 102 GLU A N 1
ATOM 847 C CA . GLU A 1 102 ? -6.367 -5.738 5.666 1.00 91.88 102 GLU A CA 1
ATOM 848 C C . GLU A 1 102 ? -6.906 -5.058 6.931 1.00 91.88 102 GLU A C 1
ATOM 850 O O . GLU A 1 102 ? -6.237 -5.069 7.971 1.00 91.88 102 GLU A O 1
ATOM 855 N N . LEU A 1 103 ? -8.129 -4.523 6.879 1.00 93.50 103 LEU A N 1
ATOM 856 C CA . LEU A 1 103 ? -8.825 -3.970 8.043 1.00 93.50 103 LEU A CA 1
ATOM 857 C C . LEU A 1 103 ? -9.149 -5.055 9.076 1.00 93.50 103 LEU A C 1
ATOM 859 O O . LEU A 1 103 ? -8.912 -4.854 10.267 1.00 93.50 103 LEU A O 1
ATOM 863 N N . ILE A 1 104 ? -9.618 -6.228 8.638 1.00 94.50 104 ILE A N 1
ATOM 864 C CA . ILE A 1 104 ? -9.841 -7.381 9.520 1.00 94.50 104 ILE A CA 1
ATOM 865 C C . ILE A 1 104 ? -8.514 -7.812 10.150 1.00 94.50 104 ILE A C 1
ATOM 867 O O . ILE A 1 104 ? -8.439 -7.974 11.365 1.00 94.50 104 ILE A O 1
ATOM 871 N N . ALA A 1 105 ? -7.437 -7.931 9.372 1.00 93.81 105 ALA A N 1
ATOM 872 C CA . ALA A 1 105 ? -6.117 -8.257 9.905 1.00 93.81 105 ALA A CA 1
ATOM 873 C C . ALA A 1 105 ? -5.627 -7.205 10.918 1.00 93.81 105 ALA A C 1
ATOM 875 O O . ALA A 1 105 ? -4.990 -7.559 11.912 1.00 93.81 105 ALA A O 1
ATOM 876 N N . ALA A 1 106 ? -5.939 -5.920 10.705 1.00 94.38 106 ALA A N 1
ATOM 877 C CA . ALA A 1 106 ? -5.638 -4.830 11.636 1.00 94.38 106 ALA A CA 1
ATOM 878 C C . ALA A 1 106 ? -6.414 -4.928 12.947 1.00 94.38 106 ALA A C 1
ATOM 880 O O . ALA A 1 106 ? -5.849 -4.742 14.030 1.00 94.38 106 ALA A O 1
ATOM 881 N N . GLN A 1 107 ? -7.687 -5.292 12.858 1.00 96.06 107 GLN A N 1
ATOM 882 C CA . GLN A 1 107 ? -8.505 -5.582 14.019 1.00 96.06 107 GLN A CA 1
ATOM 883 C C . GLN A 1 107 ? -7.951 -6.788 14.794 1.00 96.06 107 GLN A C 1
ATOM 885 O O . GLN A 1 107 ? -7.737 -6.696 16.001 1.00 96.06 107 GLN A O 1
ATOM 890 N N . GLN A 1 108 ? -7.664 -7.901 14.110 1.00 96.06 108 GLN A N 1
ATOM 891 C CA . GLN A 1 108 ? -7.226 -9.147 14.750 1.00 96.06 108 GLN A CA 1
ATOM 892 C C . GLN A 1 108 ? -5.860 -9.034 15.433 1.00 96.06 108 GLN A C 1
ATOM 894 O O . GLN A 1 108 ? -5.645 -9.653 16.476 1.00 96.06 108 GLN A O 1
ATOM 899 N N . ARG A 1 109 ? -4.943 -8.222 14.890 1.00 95.69 109 ARG A N 1
ATOM 900 C CA . ARG A 1 109 ? -3.645 -7.954 15.532 1.00 95.69 109 ARG A CA 1
ATOM 901 C C . ARG A 1 109 ? -3.731 -6.994 16.718 1.00 95.69 109 ARG A C 1
ATOM 903 O O . ARG A 1 109 ? -2.759 -6.873 17.454 1.00 95.69 109 ARG A O 1
ATOM 910 N N . THR A 1 110 ? -4.862 -6.316 16.913 1.00 96.50 110 THR A N 1
ATOM 911 C CA . THR A 1 110 ? -5.064 -5.384 18.028 1.00 96.50 110 THR A CA 1
ATOM 912 C C . THR A 1 110 ? -5.723 -6.128 19.196 1.00 96.50 110 THR A C 1
ATOM 914 O O . THR A 1 110 ? -6.913 -6.432 19.110 1.00 96.50 110 THR A O 1
ATOM 917 N N . PRO A 1 111 ? -5.023 -6.413 20.316 1.00 95.19 111 PRO A N 1
ATOM 918 C CA . PRO A 1 111 ? -5.516 -7.338 21.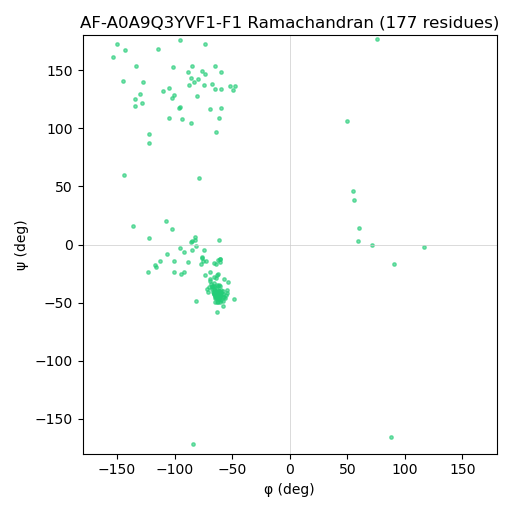346 1.00 95.19 111 PRO A CA 1
ATOM 919 C C . PRO A 1 111 ? -6.906 -7.007 21.903 1.00 95.19 111 PRO A C 1
ATOM 921 O O . PRO A 1 111 ? -7.721 -7.904 22.086 1.00 95.19 111 PRO A O 1
ATOM 924 N N . ARG A 1 112 ? -7.212 -5.718 22.110 1.00 96.38 112 ARG A N 1
ATOM 925 C CA . ARG A 1 112 ? -8.512 -5.254 22.638 1.00 96.38 112 ARG A CA 1
ATOM 926 C C . ARG A 1 112 ? -9.658 -5.277 21.611 1.00 96.38 112 ARG A C 1
ATOM 928 O O . ARG A 1 112 ? -10.814 -5.065 21.985 1.00 96.38 112 ARG A O 1
ATOM 935 N N . LEU A 1 113 ? -9.345 -5.485 20.331 1.00 96.12 113 LEU A N 1
ATOM 936 C CA . LEU A 1 113 ? -10.305 -5.533 19.220 1.00 96.12 113 LEU A CA 1
ATOM 937 C C . LEU A 1 113 ? -10.422 -6.930 18.594 1.00 96.12 113 LEU A C 1
ATOM 939 O O . LEU A 1 113 ? -11.366 -7.194 17.842 1.00 96.12 113 LEU A O 1
ATOM 943 N N . LYS A 1 114 ? -9.481 -7.824 18.910 1.00 96.62 114 LYS A N 1
ATOM 944 C CA . LYS A 1 114 ? -9.438 -9.201 18.426 1.00 96.62 114 LYS A CA 1
ATOM 945 C C . LYS A 1 114 ? -10.775 -9.904 18.669 1.00 96.62 114 LYS A C 1
ATOM 947 O O . LYS A 1 114 ? -11.364 -9.774 19.739 1.00 96.62 114 LYS A O 1
ATOM 952 N N . ASN A 1 115 ? -11.249 -10.643 17.667 1.00 93.81 115 ASN A N 1
ATOM 953 C CA . ASN A 1 115 ? -12.511 -11.399 17.680 1.00 93.81 115 ASN A CA 1
ATOM 954 C C . ASN A 1 115 ? -13.810 -10.599 17.914 1.00 93.81 115 ASN A C 1
ATOM 956 O O . ASN A 1 115 ? -14.879 -11.206 17.952 1.00 93.81 115 ASN A O 1
ATOM 960 N N . LYS A 1 116 ? -13.775 -9.266 18.039 1.00 94.31 116 LYS A N 1
ATOM 961 C CA . LYS A 1 116 ? -15.014 -8.479 18.110 1.00 94.31 116 LYS A CA 1
ATOM 962 C C . LYS A 1 116 ? -15.791 -8.572 16.798 1.00 94.31 116 LYS A C 1
ATOM 964 O O . LYS A 1 116 ? -15.232 -8.398 15.720 1.00 94.31 116 LYS A O 1
ATOM 969 N N . THR A 1 117 ? -17.091 -8.811 16.886 1.00 91.50 117 THR A N 1
ATOM 970 C CA . THR A 1 117 ? -17.981 -8.888 15.717 1.00 91.50 117 THR A CA 1
ATOM 971 C C . THR A 1 117 ? -18.620 -7.544 15.378 1.00 91.50 117 THR A C 1
ATOM 973 O O . THR A 1 117 ? -18.991 -7.307 14.233 1.00 91.50 117 THR A O 1
ATOM 976 N N . ILE A 1 118 ? -18.719 -6.642 16.358 1.00 92.69 118 ILE A N 1
ATOM 977 C CA . ILE A 1 118 ? -19.265 -5.293 16.209 1.00 92.69 118 ILE A CA 1
ATOM 978 C C . ILE A 1 118 ? -18.269 -4.314 16.825 1.00 92.69 118 ILE A C 1
ATOM 980 O O . ILE A 1 118 ? -17.833 -4.504 17.960 1.00 92.69 118 ILE A O 1
ATOM 984 N N . LEU A 1 119 ? -17.917 -3.275 16.066 1.00 93.12 119 LEU A N 1
ATOM 985 C CA . LEU A 1 119 ? -17.046 -2.190 16.513 1.00 93.12 119 LEU A CA 1
ATOM 986 C C . LEU A 1 119 ? -17.851 -0.898 16.660 1.00 93.12 119 LEU A C 1
ATOM 988 O O . LEU A 1 119 ? -18.573 -0.500 15.739 1.00 93.12 119 LEU A O 1
ATOM 992 N N . ASN A 1 120 ? -17.692 -0.209 17.786 1.00 93.62 120 ASN A N 1
ATOM 993 C CA . ASN A 1 120 ? -18.192 1.155 17.946 1.00 93.62 120 ASN A CA 1
ATOM 994 C C . ASN A 1 120 ? -17.325 2.164 17.160 1.00 93.62 120 ASN A C 1
ATOM 996 O O . ASN A 1 120 ? -16.280 1.818 16.608 1.00 93.62 120 ASN A O 1
ATOM 1000 N N . SER A 1 121 ? -17.748 3.430 17.083 1.00 93.06 121 SER A N 1
ATOM 1001 C CA . SER A 1 121 ? -17.045 4.455 16.293 1.00 93.06 121 SER A CA 1
ATOM 1002 C C . SER A 1 121 ? -15.584 4.652 16.709 1.00 93.06 121 SER A C 1
ATOM 1004 O O . SER A 1 121 ? -14.723 4.779 15.844 1.00 93.06 121 SER A O 1
ATOM 1006 N N . THR A 1 122 ? -15.282 4.625 18.009 1.00 95.06 122 THR A N 1
ATOM 1007 C CA . THR A 1 122 ? -13.909 4.742 18.527 1.00 95.06 122 THR A CA 1
ATOM 1008 C C . THR A 1 122 ? -13.057 3.547 18.106 1.00 95.06 122 THR A C 1
ATOM 1010 O O . THR A 1 122 ? -11.937 3.711 17.630 1.00 95.06 122 THR A O 1
ATOM 1013 N N . GLU A 1 123 ? -13.605 2.340 18.206 1.00 95.69 123 GLU A N 1
ATOM 1014 C CA . GLU A 1 123 ? -12.919 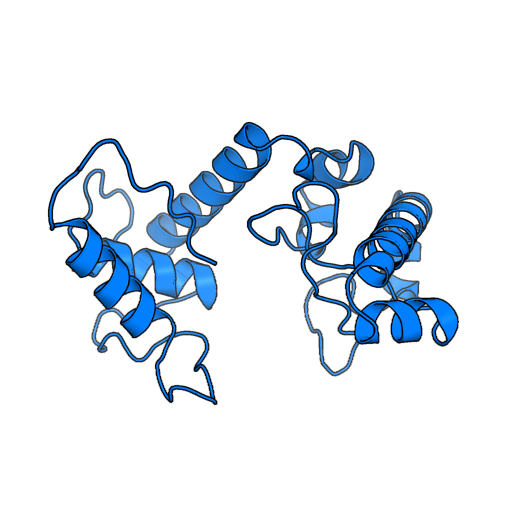1.112 17.803 1.00 95.69 123 GLU A CA 1
ATOM 1015 C C . GLU A 1 123 ? -12.676 1.054 16.291 1.00 95.69 123 GLU A C 1
ATOM 1017 O O . GLU A 1 123 ? -11.609 0.619 15.866 1.00 95.69 123 GLU A O 1
ATOM 1022 N N . LYS A 1 124 ? -13.609 1.561 15.473 1.00 95.50 124 LYS A N 1
ATOM 1023 C CA . LYS A 1 124 ? -13.410 1.717 14.022 1.00 95.50 124 LYS A CA 1
ATOM 1024 C C . LYS A 1 124 ? -12.236 2.650 13.711 1.00 95.50 124 LYS A C 1
ATOM 1026 O O . LYS A 1 124 ? -11.414 2.316 12.860 1.00 95.50 124 LYS A O 1
ATOM 1031 N N . VAL A 1 125 ? -12.121 3.781 14.417 1.00 96.25 125 VAL A N 1
ATOM 1032 C CA . VAL A 1 125 ? -10.974 4.699 14.270 1.00 96.25 125 VAL A CA 1
ATOM 1033 C C . VAL A 1 125 ? -9.671 3.998 14.655 1.00 96.25 125 VAL A C 1
ATOM 1035 O O . VAL A 1 125 ? -8.694 4.079 13.914 1.00 96.25 125 VAL A O 1
ATOM 1038 N N . PHE A 1 126 ? -9.646 3.262 15.768 1.00 97.19 126 PHE A N 1
ATOM 1039 C CA . PHE A 1 126 ? -8.449 2.530 16.184 1.00 97.19 126 PHE A CA 1
ATOM 1040 C C . PHE A 1 126 ? -8.060 1.402 15.222 1.00 97.19 126 PHE A C 1
ATOM 1042 O O . PHE A 1 126 ? -6.872 1.255 14.932 1.00 97.19 126 PHE A O 1
ATOM 1049 N N . THR A 1 127 ? -9.021 0.670 14.651 1.00 96.38 127 THR A N 1
ATOM 1050 C CA . THR A 1 127 ? -8.754 -0.288 13.565 1.00 96.38 127 THR A CA 1
ATOM 1051 C C . THR A 1 127 ? -8.143 0.408 12.349 1.00 96.38 127 THR A C 1
ATOM 1053 O O . THR A 1 127 ? -7.160 -0.086 11.799 1.00 96.38 127 THR A O 1
ATOM 1056 N N . ALA A 1 128 ? -8.662 1.574 11.953 1.00 94.50 128 ALA A N 1
ATOM 1057 C CA . ALA A 1 128 ? -8.114 2.341 10.834 1.00 94.50 128 ALA A CA 1
ATOM 1058 C C . ALA A 1 128 ? -6.683 2.841 11.116 1.00 94.50 128 ALA A C 1
ATOM 1060 O O . ALA A 1 128 ? -5.817 2.762 10.246 1.00 94.50 128 ALA A O 1
ATOM 1061 N N . ILE A 1 129 ? -6.392 3.296 12.340 1.00 95.38 129 ILE A N 1
ATOM 1062 C CA . ILE A 1 129 ? -5.028 3.665 12.762 1.00 95.38 129 ILE A CA 1
ATOM 1063 C C . ILE A 1 129 ? -4.099 2.446 12.704 1.00 95.38 129 ILE A C 1
ATOM 1065 O O . ILE A 1 129 ? -2.995 2.536 12.159 1.00 95.38 129 ILE A O 1
ATOM 1069 N N . ALA A 1 130 ? -4.550 1.302 13.232 1.00 95.50 130 ALA A N 1
ATOM 1070 C CA . ALA A 1 130 ? -3.797 0.056 13.187 1.00 95.50 130 ALA A CA 1
ATOM 1071 C C . ALA A 1 130 ? -3.509 -0.367 11.747 1.00 95.50 130 ALA A C 1
ATOM 1073 O O . ALA A 1 130 ? -2.388 -0.785 11.464 1.00 95.50 130 ALA A O 1
ATOM 1074 N N . TYR A 1 131 ? -4.480 -0.227 10.842 1.00 91.50 131 TYR A N 1
ATOM 1075 C CA . TYR A 1 131 ? -4.317 -0.428 9.403 1.00 91.50 131 TYR A CA 1
ATOM 1076 C C . TYR A 1 131 ? -3.240 0.500 8.823 1.00 91.50 131 TYR A C 1
ATOM 1078 O O . TYR A 1 131 ? -2.274 0.004 8.254 1.00 91.50 131 TYR A O 1
ATOM 1086 N N . ASN A 1 132 ? -3.335 1.813 9.058 1.00 89.56 132 ASN A N 1
ATOM 1087 C CA . ASN A 1 132 ? -2.438 2.810 8.469 1.00 89.56 132 ASN A CA 1
ATOM 1088 C C . ASN A 1 132 ? -0.976 2.702 8.934 1.00 89.56 132 ASN A C 1
ATOM 1090 O O . ASN A 1 132 ? -0.071 2.842 8.117 1.00 89.56 132 ASN A O 1
ATOM 1094 N N . ARG A 1 133 ? -0.727 2.486 10.234 1.00 88.88 133 ARG A N 1
ATOM 1095 C CA . ARG A 1 133 ? 0.643 2.499 10.797 1.00 88.88 133 ARG A CA 1
ATOM 1096 C C . ARG A 1 133 ? 1.183 1.106 11.155 1.00 88.88 133 ARG A C 1
ATOM 1098 O O . ARG A 1 133 ? 2.334 0.977 11.557 1.00 88.88 133 ARG A O 1
ATOM 1105 N N . GLY A 1 134 ? 0.345 0.073 11.090 1.00 90.56 134 GLY A N 1
ATOM 1106 C CA . GLY A 1 134 ? 0.668 -1.297 11.510 1.00 90.56 134 GLY A CA 1
ATOM 1107 C C . GLY A 1 134 ? 0.338 -1.625 12.975 1.00 90.56 134 GLY A C 1
ATOM 1108 O O . GLY A 1 134 ? 0.216 -2.799 13.315 1.00 90.56 134 GLY A O 1
ATOM 1109 N N . SER A 1 135 ? 0.120 -0.629 13.839 1.00 94.31 135 SER A N 1
ATOM 1110 C CA . SER A 1 135 ? -0.244 -0.809 15.259 1.00 94.31 135 SER A CA 1
ATOM 1111 C C . SER A 1 135 ? -1.106 0.349 15.775 1.00 94.31 135 SER A C 1
ATOM 1113 O O . SER A 1 135 ? -1.252 1.359 15.098 1.00 94.31 135 SER A O 1
ATOM 1115 N N . VAL A 1 136 ? -1.641 0.279 16.991 1.00 96.81 136 VAL A N 1
ATOM 1116 C CA . VAL A 1 136 ? -2.398 1.392 17.591 1.00 96.81 136 VAL A CA 1
ATOM 1117 C C . VAL A 1 136 ? -2.149 1.458 19.093 1.00 96.81 136 VAL A C 1
ATOM 1119 O O . VAL A 1 136 ? -2.040 0.422 19.746 1.00 96.81 136 VAL A O 1
ATOM 1122 N N . ASN A 1 137 ? -2.031 2.670 19.637 1.00 96.38 137 ASN A N 1
ATOM 1123 C CA . ASN A 1 137 ? -2.088 2.888 21.076 1.00 96.38 137 ASN A CA 1
ATOM 1124 C C . ASN A 1 137 ? -3.558 3.043 21.489 1.00 96.38 137 ASN A C 1
ATOM 1126 O O . ASN A 1 137 ? -4.158 4.088 21.244 1.00 96.38 137 ASN A O 1
ATOM 1130 N N . MET A 1 138 ? -4.120 2.000 22.101 1.00 95.38 138 MET A N 1
ATOM 1131 C CA . MET A 1 138 ? -5.515 1.980 22.562 1.00 95.38 138 MET A CA 1
ATOM 1132 C C . MET A 1 138 ? -5.759 2.844 23.809 1.00 95.38 138 MET A C 1
ATOM 1134 O O . MET A 1 138 ? -6.914 3.094 24.136 1.00 95.38 138 MET A O 1
ATOM 1138 N N . ASP A 1 139 ? -4.698 3.269 24.500 1.00 95.75 139 ASP A N 1
ATOM 1139 C CA . ASP A 1 139 ? -4.759 4.179 25.654 1.00 95.75 139 ASP A CA 1
ATOM 1140 C C . ASP A 1 139 ? -4.522 5.646 25.246 1.00 95.75 139 ASP A C 1
ATOM 1142 O O . ASP A 1 139 ? -4.575 6.547 26.078 1.00 95.75 139 ASP A O 1
ATOM 1146 N N . GLY A 1 140 ? -4.233 5.892 23.963 1.00 93.25 140 GLY A N 1
ATOM 1147 C CA . GLY A 1 140 ? -4.000 7.221 23.403 1.00 93.25 140 GLY A CA 1
ATOM 1148 C C . GLY A 1 140 ? -5.242 7.842 22.762 1.00 93.25 140 GLY A C 1
ATOM 1149 O O . GLY A 1 140 ? -6.293 7.216 22.631 1.00 93.25 140 GLY A O 1
ATOM 1150 N N . ASP A 1 141 ? -5.095 9.085 22.304 1.00 96.12 141 ASP A N 1
ATOM 1151 C CA . ASP A 1 141 ? -6.114 9.789 21.524 1.00 96.12 141 ASP A CA 1
ATOM 1152 C C . ASP A 1 141 ? -6.032 9.444 20.019 1.00 96.12 141 ASP A C 1
ATOM 1154 O O . ASP A 1 141 ? -5.301 8.547 19.589 1.00 96.12 141 ASP A O 1
ATOM 1158 N N . PHE A 1 142 ? -6.791 10.153 19.181 1.00 96.56 142 PHE A N 1
ATOM 1159 C CA . PHE A 1 142 ? -6.788 9.940 17.729 1.00 96.56 142 PHE A CA 1
ATOM 1160 C C . PHE A 1 142 ? -5.642 10.643 16.982 1.00 96.56 142 PHE A C 1
ATOM 1162 O O . PHE A 1 142 ? -5.597 10.571 15.752 1.00 96.56 142 PHE A O 1
ATOM 1169 N N . LYS A 1 143 ? -4.680 11.272 17.675 1.00 96.75 143 LYS A N 1
ATOM 1170 C CA . LYS A 1 143 ? -3.486 11.876 17.059 1.00 96.75 143 LYS A CA 1
ATOM 1171 C C . LYS A 1 143 ? -2.436 10.815 16.714 1.00 96.75 143 LYS A C 1
ATOM 1173 O O . LYS A 1 143 ? -1.298 10.847 17.173 1.00 96.75 143 LYS A O 1
ATOM 1178 N N . GLN A 1 144 ? -2.841 9.834 15.912 1.00 95.88 144 GLN A N 1
ATOM 1179 C CA . GLN A 1 144 ? -2.033 8.682 15.517 1.00 95.88 144 GLN A CA 1
ATOM 1180 C C . GLN A 1 144 ? -2.125 8.439 14.003 1.00 95.88 144 GLN A C 1
ATOM 1182 O O . GLN A 1 144 ? -3.125 8.770 13.360 1.00 95.88 144 GLN A O 1
ATOM 1187 N N . GLY A 1 145 ? -1.078 7.826 13.445 1.00 90.62 145 GLY A N 1
ATOM 1188 C CA . GLY A 1 145 ? -0.922 7.610 12.003 1.00 90.62 145 GLY A CA 1
ATOM 1189 C C . GLY A 1 145 ? -0.234 8.784 11.304 1.00 90.62 145 GLY A C 1
ATOM 1190 O O . GLY A 1 145 ? 0.376 9.634 11.956 1.00 90.62 145 GLY A O 1
ATOM 1191 N N . HIS A 1 146 ? -0.305 8.819 9.973 1.00 87.56 146 HIS A N 1
ATOM 1192 C CA . HIS A 1 146 ? 0.310 9.890 9.185 1.00 87.56 146 HIS A CA 1
ATOM 1193 C C . HIS A 1 146 ? -0.260 11.270 9.562 1.00 87.56 146 HIS A C 1
ATOM 1195 O O . HIS A 1 146 ? -1.477 11.438 9.661 1.00 87.56 146 HIS A O 1
ATOM 1201 N N . LYS A 1 147 ? 0.616 12.263 9.758 1.00 91.81 147 LYS A N 1
ATOM 1202 C CA . LYS A 1 147 ? 0.227 13.654 10.009 1.00 91.81 147 LYS A CA 1
ATOM 1203 C C . LYS A 1 147 ? 0.237 14.430 8.699 1.00 91.81 147 LYS A C 1
ATOM 1205 O O . LYS A 1 147 ? 1.290 14.597 8.091 1.00 91.81 147 LYS A O 1
ATOM 1210 N N . ASN A 1 148 ? -0.918 14.953 8.306 1.00 85.06 148 ASN A N 1
ATOM 1211 C CA . ASN A 1 148 ? -1.002 15.879 7.191 1.00 85.06 148 ASN A CA 1
ATOM 1212 C C . ASN A 1 148 ? -0.345 17.208 7.601 1.00 85.06 148 ASN A C 1
ATOM 1214 O O . ASN A 1 148 ? -0.800 17.878 8.527 1.00 85.06 148 ASN A O 1
ATOM 1218 N N . ILE A 1 149 ? 0.739 17.583 6.919 1.00 86.56 149 ILE A N 1
ATOM 1219 C CA . ILE A 1 149 ? 1.523 18.783 7.249 1.00 86.56 149 ILE A CA 1
ATOM 1220 C C . ILE A 1 149 ? 0.720 20.063 6.980 1.00 86.56 149 ILE A C 1
ATOM 1222 O O . ILE A 1 149 ? 0.807 21.003 7.763 1.00 86.56 149 ILE A O 1
ATOM 1226 N N . SER A 1 150 ? -0.098 20.084 5.923 1.00 84.81 150 SER A N 1
ATOM 1227 C CA . SER A 1 150 ? -0.877 21.268 5.534 1.00 84.81 150 SER A CA 1
ATOM 1228 C C . SER A 1 150 ? -2.014 21.591 6.506 1.00 84.81 150 SER A C 1
ATOM 1230 O O . SER A 1 150 ? -2.272 22.759 6.776 1.00 84.81 150 SER A O 1
ATOM 1232 N N . THR A 1 151 ? -2.673 20.574 7.072 1.00 89.56 151 THR A N 1
ATOM 1233 C CA . THR A 1 151 ? -3.796 20.766 8.009 1.00 89.56 151 THR A CA 1
ATOM 1234 C C . THR A 1 151 ? -3.398 20.597 9.474 1.00 89.56 151 THR A C 1
ATOM 1236 O O . THR A 1 151 ? -4.170 20.922 10.374 1.00 89.56 151 THR A O 1
ATOM 1239 N N . GLY A 1 152 ? -2.219 20.028 9.740 1.00 92.69 152 GLY A N 1
ATOM 1240 C CA . GLY A 1 152 ? -1.758 19.657 11.076 1.00 92.69 152 GLY A CA 1
ATOM 1241 C C . GLY A 1 152 ? -2.483 18.453 11.693 1.00 92.69 152 GLY A C 1
ATOM 1242 O O . GLY A 1 152 ? -2.141 18.072 12.815 1.00 92.69 152 GLY A O 1
ATOM 1243 N N . LYS A 1 153 ? -3.453 17.854 10.986 1.00 93.38 153 LYS A N 1
ATOM 1244 C CA . LYS A 1 153 ? -4.288 16.748 11.473 1.00 93.38 153 LYS A CA 1
ATOM 1245 C C . LYS A 1 153 ? -3.645 15.388 11.253 1.00 93.38 153 LYS A C 1
ATOM 1247 O O . LYS A 1 153 ? -3.015 15.138 10.225 1.00 93.38 153 LYS A O 1
ATOM 1252 N N . TYR A 1 154 ? -3.848 14.493 12.210 1.00 95.00 154 TYR A N 1
ATOM 1253 C CA . TYR A 1 154 ? -3.452 13.093 12.091 1.00 95.00 154 TYR A CA 1
ATOM 1254 C C . TYR A 1 154 ? -4.521 12.267 11.377 1.00 95.00 154 TYR A C 1
ATOM 1256 O O . TYR A 1 154 ? -5.713 12.566 11.455 1.00 95.00 154 TYR A O 1
ATOM 1264 N N . TYR A 1 155 ? -4.095 11.181 10.734 1.00 92.69 155 TYR A N 1
ATOM 1265 C CA . TYR A 1 155 ? -4.971 10.218 10.069 1.00 92.69 155 TYR A CA 1
ATOM 1266 C C . TYR A 1 155 ? -6.145 9.779 10.961 1.00 92.69 155 TYR A C 1
ATOM 1268 O O . TYR A 1 155 ? -7.296 9.837 10.534 1.00 92.69 155 TYR A O 1
ATOM 1276 N N . GLY A 1 156 ? -5.886 9.428 12.226 1.00 95.19 156 GLY A N 1
ATOM 1277 C CA . GLY A 1 156 ? -6.943 9.053 13.169 1.00 95.19 156 GLY A CA 1
ATOM 1278 C C . GLY A 1 156 ? -7.987 10.154 13.407 1.00 95.19 156 GLY A C 1
ATOM 1279 O O . GLY A 1 156 ? -9.183 9.864 13.474 1.00 95.19 156 GLY A O 1
ATOM 1280 N N . GLU A 1 157 ? -7.570 11.422 13.479 1.00 95.38 157 GLU A N 1
ATOM 1281 C CA . GLU A 1 157 ? -8.490 12.559 13.611 1.00 95.38 157 GLU A CA 1
ATOM 1282 C C . GLU A 1 157 ? -9.376 12.711 12.369 1.00 95.38 157 GLU A C 1
ATOM 1284 O O . GLU A 1 157 ? -10.576 12.954 12.498 1.00 95.38 157 GLU A O 1
ATOM 1289 N N . LEU A 1 158 ? -8.803 12.529 11.175 1.00 93.19 158 LEU A N 1
ATOM 1290 C CA . LEU A 1 158 ? -9.531 12.619 9.906 1.00 93.19 158 LEU A CA 1
ATOM 1291 C C . LEU A 1 158 ? -10.573 11.502 9.772 1.00 93.19 158 LEU A C 1
ATOM 1293 O O . LEU A 1 158 ? -11.713 11.769 9.385 1.00 93.19 158 LEU A O 1
ATOM 1297 N N . ILE A 1 159 ? -10.230 10.270 10.163 1.00 93.00 159 ILE A N 1
ATOM 1298 C CA . ILE A 1 159 ? -11.185 9.153 10.188 1.00 93.00 159 ILE A CA 1
ATOM 1299 C C . ILE A 1 159 ? -12.290 9.407 11.214 1.00 93.00 159 ILE A C 1
ATOM 1301 O O . ILE A 1 159 ? -13.467 9.227 10.902 1.00 93.00 159 ILE A O 1
ATOM 1305 N N . SER A 1 160 ? -11.943 9.875 12.417 1.00 94.19 160 SER A N 1
ATOM 1306 C CA . SER A 1 160 ? -12.935 10.215 13.444 1.00 94.19 160 SER A CA 1
ATOM 1307 C C . SER A 1 160 ? -13.921 11.274 12.952 1.00 94.19 160 SER A C 1
ATOM 1309 O O . SER A 1 160 ? -15.133 11.124 13.120 1.00 94.19 160 SER A O 1
ATOM 1311 N N . HIS A 1 161 ? -13.413 12.324 12.302 1.00 91.31 161 HIS A N 1
ATOM 1312 C CA . HIS A 1 161 ? -14.236 13.380 11.723 1.00 91.31 161 HIS A CA 1
ATOM 1313 C C . HIS A 1 161 ? -15.130 12.861 10.590 1.00 91.31 161 HIS A C 1
ATOM 1315 O O . HIS A 1 161 ? -16.322 13.171 10.555 1.00 91.31 161 HIS A O 1
ATOM 1321 N N . SER A 1 162 ? -14.584 12.024 9.707 1.00 86.50 162 SER A N 1
ATOM 1322 C CA . SER A 1 162 ? -15.328 11.428 8.595 1.00 86.50 162 SER A CA 1
ATOM 1323 C C . SER A 1 162 ? -16.468 10.553 9.107 1.00 86.50 162 SER A C 1
ATOM 1325 O O . SER A 1 162 ? -17.613 10.751 8.712 1.00 86.50 162 SER A O 1
ATOM 1327 N N . LEU A 1 163 ? -16.198 9.653 10.058 1.00 86.19 163 LEU A N 1
ATOM 1328 C CA . LEU A 1 163 ? -17.228 8.789 10.636 1.00 86.19 163 LEU A CA 1
ATOM 1329 C C . LEU A 1 163 ? -18.342 9.597 11.302 1.00 86.19 163 LEU A C 1
ATOM 1331 O O . LEU A 1 163 ? -19.503 9.263 11.114 1.00 86.19 163 LEU A O 1
ATOM 1335 N N . LYS A 1 164 ? -18.017 10.679 12.023 1.00 83.62 164 LYS A N 1
ATOM 1336 C CA . LYS A 1 164 ? -19.020 11.569 12.635 1.00 83.62 164 LYS A CA 1
ATOM 1337 C C . LYS A 1 164 ? -19.863 12.310 11.596 1.00 83.62 164 LYS A C 1
ATOM 1339 O O . LYS A 1 164 ? -21.071 12.415 11.767 1.00 83.62 164 LYS A O 1
ATOM 1344 N N . SER A 1 165 ? -19.242 12.790 10.521 1.00 71.62 165 SER A N 1
ATOM 1345 C CA . SER A 1 165 ? -19.928 13.565 9.477 1.00 71.62 165 SER A CA 1
ATOM 1346 C C . SER A 1 165 ? -20.896 12.710 8.651 1.00 71.62 165 SER A C 1
ATOM 1348 O O . SER A 1 165 ? -21.933 13.204 8.226 1.00 71.62 165 SER A O 1
ATOM 1350 N N . HIS A 1 166 ? -20.623 11.410 8.496 1.00 58.97 166 HIS A N 1
ATOM 1351 C CA . HIS A 1 166 ? -21.514 10.472 7.797 1.00 58.97 166 HIS A CA 1
ATOM 1352 C C . HIS A 1 166 ? -22.678 9.953 8.665 1.00 58.97 166 HIS A C 1
ATOM 1354 O O . HIS A 1 166 ? -23.522 9.212 8.166 1.00 58.97 166 HIS A O 1
ATOM 1360 N N . TYR A 1 167 ? -22.771 10.359 9.940 1.00 47.22 167 TYR A N 1
ATOM 1361 C CA . TYR A 1 167 ? -23.984 10.175 10.751 1.00 47.22 167 TYR A CA 1
ATOM 1362 C C . TYR A 1 167 ? -25.047 11.271 10.508 1.00 47.22 167 TYR A C 1
ATOM 1364 O O . TYR A 1 167 ? -26.107 11.224 11.129 1.00 47.22 167 TYR A O 1
ATOM 1372 N N . PHE A 1 168 ? -24.830 12.212 9.576 1.00 33.03 168 PHE A N 1
ATOM 1373 C CA . PHE A 1 168 ? -25.858 13.143 9.095 1.00 33.03 168 PHE A CA 1
ATOM 1374 C C . PHE A 1 168 ? -26.366 12.748 7.696 1.00 33.03 168 PHE A C 1
ATOM 1376 O O . PHE A 1 168 ? -25.668 12.911 6.705 1.00 33.03 168 PHE A O 1
ATOM 1383 N N . SER A 1 169 ? -27.614 12.265 7.653 1.00 30.11 169 SER A N 1
ATOM 1384 C CA . SER A 1 169 ? -28.528 12.166 6.499 1.00 30.11 169 SER A CA 1
ATOM 1385 C C . SER A 1 169 ? -27.995 11.539 5.197 1.00 30.11 169 SER A C 1
ATOM 1387 O O . SER A 1 169 ? -27.331 12.175 4.380 1.00 30.11 169 SER A O 1
ATOM 1389 N N . PHE A 1 170 ? -28.435 10.306 4.927 1.00 26.77 170 PHE A N 1
ATOM 1390 C CA . PHE A 1 170 ? -28.503 9.764 3.569 1.00 26.77 170 PHE A CA 1
ATOM 1391 C C . PHE A 1 170 ? -29.522 10.590 2.763 1.00 26.77 170 PHE A C 1
ATOM 1393 O O . PHE A 1 170 ? -30.725 10.342 2.827 1.00 26.77 170 PHE A O 1
ATOM 1400 N N . ASN A 1 171 ? -29.052 11.570 1.992 1.00 28.45 171 ASN A N 1
ATOM 1401 C CA . ASN A 1 171 ? -29.838 12.168 0.919 1.00 28.45 171 ASN A CA 1
ATOM 1402 C C . ASN A 1 171 ? -29.346 11.587 -0.414 1.00 28.45 171 ASN A C 1
ATOM 1404 O O . ASN A 1 171 ? -28.152 11.607 -0.705 1.00 28.45 171 ASN A O 1
ATOM 1408 N N . LYS A 1 172 ? -30.264 11.028 -1.209 1.00 31.92 172 LYS A N 1
ATOM 1409 C CA . LYS A 1 172 ? -30.013 10.167 -2.387 1.00 31.92 172 LYS A CA 1
ATOM 1410 C C . LYS A 1 172 ? -29.224 10.818 -3.545 1.00 31.92 172 LYS A C 1
ATOM 1412 O O . LYS A 1 172 ? -29.029 10.160 -4.560 1.00 31.92 172 LYS A O 1
ATOM 1417 N N . ASN A 1 173 ? -28.752 12.059 -3.406 1.00 30.55 173 ASN A N 1
ATOM 1418 C CA . ASN A 1 173 ? -28.272 12.888 -4.518 1.00 30.55 173 ASN A CA 1
ATOM 1419 C C . ASN A 1 173 ? -26.823 13.386 -4.425 1.00 30.55 173 ASN A C 1
ATOM 1421 O O . ASN A 1 173 ? -26.403 14.152 -5.287 1.00 30.55 173 ASN A O 1
ATOM 1425 N N . SER A 1 174 ? -26.029 12.977 -3.439 1.00 30.28 174 SER A N 1
ATOM 1426 C CA . SER A 1 174 ? -24.648 13.463 -3.322 1.00 30.28 174 SER A CA 1
ATOM 1427 C C . SER A 1 174 ? -23.660 12.306 -3.341 1.00 30.28 174 SER A C 1
ATOM 1429 O O . SER A 1 174 ? -23.278 11.771 -2.303 1.00 30.28 174 SER A O 1
ATOM 1431 N N . GLY A 1 175 ? -23.255 11.916 -4.551 1.00 33.94 175 GLY A N 1
ATOM 1432 C CA . GLY A 1 175 ? -22.106 11.044 -4.752 1.00 33.94 175 GLY A CA 1
ATOM 1433 C C . GLY A 1 175 ? -20.848 11.721 -4.219 1.00 33.94 175 GLY A C 1
ATOM 1434 O O . GLY A 1 175 ? -20.363 12.677 -4.814 1.00 33.94 175 GLY A O 1
ATOM 1435 N N . PHE A 1 176 ? -20.321 11.219 -3.106 1.00 28.12 176 PHE A N 1
ATOM 1436 C CA . PHE A 1 176 ? -19.007 11.591 -2.599 1.00 28.12 176 PHE A CA 1
ATOM 1437 C C . PHE A 1 176 ? -18.192 10.330 -2.322 1.00 28.12 176 PHE A C 1
ATOM 1439 O O . PHE A 1 176 ? -18.589 9.466 -1.543 1.00 28.12 176 PHE A O 1
ATOM 1446 N N . PHE A 1 177 ? -17.042 10.245 -2.986 1.00 26.25 177 PHE A N 1
ATOM 1447 C CA . PHE A 1 177 ? -15.944 9.348 -2.649 1.00 26.25 177 PHE A CA 1
ATOM 1448 C C . PHE A 1 177 ? -14.900 10.179 -1.896 1.00 26.25 177 PHE A C 1
ATOM 1450 O O . PHE A 1 177 ? -14.501 11.237 -2.382 1.00 26.25 177 PHE A O 1
ATOM 1457 N N . PHE A 1 178 ? -14.467 9.719 -0.722 1.00 30.91 178 PHE A N 1
ATOM 1458 C CA . PHE A 1 178 ? -13.324 10.302 -0.016 1.00 30.91 178 PHE A CA 1
ATOM 1459 C C . PHE A 1 178 ? -12.018 9.641 -0.484 1.00 30.91 178 PHE A C 1
ATOM 1461 O O . PHE A 1 178 ? -11.972 8.419 -0.644 1.00 30.91 178 PHE A O 1
ATOM 1468 N N . PHE A 1 179 ? -10.992 10.474 -0.698 1.00 37.66 179 PHE A N 1
ATOM 1469 C CA . PHE A 1 179 ? -9.575 10.099 -0.783 1.00 37.66 179 PHE A CA 1
ATOM 1470 C C . PHE A 1 179 ? -8.947 10.109 0.612 1.00 37.66 179 PHE A C 1
ATOM 1472 O O . PHE A 1 179 ? -9.330 10.997 1.411 1.00 37.66 179 PHE A O 1
#

Sequence (179 aa):
MLLCCTGDTLDSPNRNAFPKTKTELLSYPQGNEMFLIAREALKNVGKWDSTYKQLYDKNPNKFCRGYGIFQYDLQHFKTNPNYFLKKEWRNFEKCLNLLLQELIAAQQRTPRLKNKTILNSTEKVFTAIAYNRGSVNMDGDFKQGHKNISTGKYYGELISHSLKSHYFSFNKNSGFFFF

Secondary structure (DSSP, 8-state):
-TTSB-S----TTS--SSPSSHHHHHTSTTHHHHHHHHHHHHHHHTTT-HHHHHHHHH-TT----EETTTTEEGGGGGT-HHHHHTTGGG-HHHHHHHHHHHHHHHHHHSTTTTT-SS--HHHHHHHHHHHHHS---TTS-S--SPBPTTT--BHHHHHHHHHHHTTS---TT------

Solvent-accessible surface area (backbone atoms only — not comparable to full-atom values): 10121 Å² total; per-residue (Å²): 118,50,82,29,40,64,73,43,58,68,39,59,92,80,28,88,55,52,54,31,43,56,68,56,31,51,74,37,90,67,16,60,63,49,48,53,54,22,34,52,27,27,49,57,36,20,76,81,34,69,68,44,30,49,43,43,77,75,33,89,71,47,38,42,37,16,38,16,90,82,40,52,50,49,49,46,44,83,82,45,44,62,48,61,76,70,48,39,39,60,37,64,68,59,46,50,52,51,52,51,51,48,40,49,52,23,25,52,71,33,80,95,45,39,88,60,91,76,74,55,75,68,52,49,28,46,26,51,22,10,47,72,61,72,51,67,66,88,91,56,72,46,84,34,54,64,65,42,78,91,78,69,45,20,45,19,44,53,46,47,52,50,60,59,58,69,71,56,76,97,59,101,81,69,94,77,86,86,132

Foldseek 3Di:
DLQAFDDDFAAPPVDPAPPNWLVRLVPDVCSVLLQVLQLVNLCVVCVPDVVSVCCNVPPVGTGGAFHAPVGDGVSCCVPCVCCRNVVVSSPPVSVVVVVVVLLLVLQCVAVVRRPDPDDDLLRSLQSVLCSQPVHGDPVDDQQGHDQDPVVRGHPSVVSSVVVVVV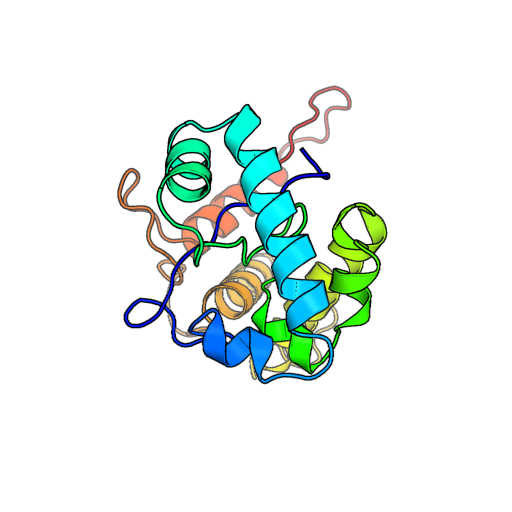VPDDDPPDDDDDD

pLDDT: mean 87.13, std 17.46, range [26.25, 98.31]

Organism: NCBI:txid2898076

Mean predicted aligned error: 6.83 Å